Protein AF-A0A3B9JQJ1-F1 (afdb_monomer)

Radius of gyration: 21.89 Å; Cα contacts (8 Å, |Δi|>4): 430; chains: 1; bounding box: 52×50×68 Å

Nearest PDB structures (foldseek):
  6ofq-assembly1_A  TM=8.855E-01  e=2.278E-14  Helicobacter pylori SS1
  4toz-assembly2_B  TM=7.904E-01  e=1.690E-13  Escherichia coli K-12
  3o9p-assembly1_A  TM=8.599E-01  e=1.050E-12  Escherichia coli
  2noo-assembly1_A  TM=8.041E-01  e=2.834E-10  Escherichia coli K-12
  3dp8-assembly2_B  TM=7.734E-01  e=3.382E-10  Escherichia coli K-12

Structure (mmCIF, N/CA/C/O backbone):
data_AF-A0A3B9JQJ1-F1
#
_entry.id   AF-A0A3B9JQJ1-F1
#
loop_
_atom_site.group_PDB
_atom_site.id
_atom_site.type_symbol
_atom_site.label_atom_id
_atom_site.label_alt_id
_atom_site.label_comp_id
_atom_site.label_asym_id
_atom_site.label_entity_id
_atom_site.label_seq_id
_atom_site.pdbx_PDB_ins_code
_atom_site.Cartn_x
_atom_site.Cartn_y
_atom_site.Cartn_z
_atom_site.occupancy
_atom_site.B_iso_or_equiv
_atom_site.auth_seq_id
_atom_site.auth_comp_id
_atom_site.auth_asym_id
_atom_site.auth_atom_id
_atom_site.pdbx_PDB_model_num
ATOM 1 N N . LEU A 1 1 ? 22.340 2.239 -33.385 1.00 61.50 1 LEU A N 1
ATOM 2 C CA . LEU 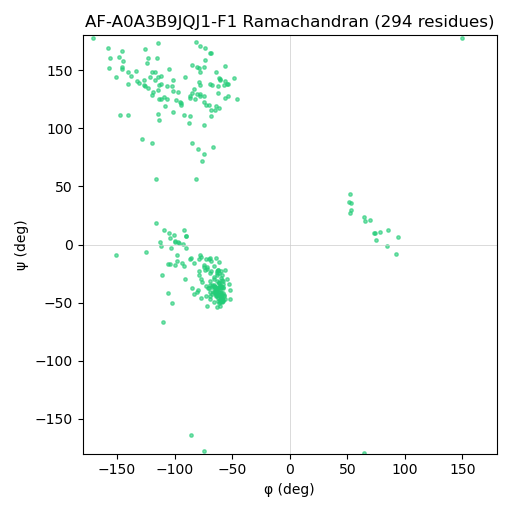A 1 1 ? 21.881 0.843 -33.240 1.00 61.50 1 LEU A CA 1
ATOM 3 C C . LEU A 1 1 ? 22.439 0.041 -34.406 1.00 61.50 1 LEU A C 1
ATOM 5 O O . LEU A 1 1 ? 22.288 0.481 -35.543 1.00 61.50 1 LEU A O 1
ATOM 9 N N . VAL A 1 2 ? 23.174 -1.036 -34.115 1.00 80.25 2 VAL A N 1
ATOM 10 C CA . VAL A 1 2 ? 23.880 -1.884 -35.107 1.00 80.25 2 VAL A CA 1
ATOM 11 C C . VAL A 1 2 ? 22.893 -2.566 -36.070 1.00 80.25 2 VAL A C 1
ATOM 13 O O . VAL A 1 2 ? 23.216 -2.878 -37.207 1.00 80.25 2 VAL A O 1
ATOM 16 N N . ASP A 1 3 ? 21.653 -2.700 -35.630 1.00 82.44 3 ASP A N 1
ATOM 17 C CA . ASP A 1 3 ? 20.528 -3.418 -36.213 1.00 82.44 3 ASP A CA 1
ATOM 18 C C . ASP A 1 3 ? 19.427 -2.492 -36.764 1.00 82.44 3 ASP A C 1
ATOM 20 O O . ASP A 1 3 ? 18.350 -2.959 -37.122 1.00 82.44 3 ASP A O 1
ATOM 24 N N . LYS A 1 4 ? 19.684 -1.181 -36.893 1.00 82.69 4 LYS A N 1
ATOM 25 C CA . LYS A 1 4 ? 18.678 -0.175 -37.308 1.00 82.69 4 LYS A CA 1
ATOM 26 C C . LYS A 1 4 ? 17.994 -0.444 -38.660 1.00 82.69 4 LYS A C 1
ATOM 28 O O . LYS A 1 4 ? 16.931 0.107 -38.914 1.00 82.69 4 LYS A O 1
ATOM 33 N N . ASN A 1 5 ? 18.625 -1.240 -39.525 1.00 89.44 5 ASN A N 1
ATOM 34 C CA . ASN A 1 5 ? 18.129 -1.581 -40.863 1.00 89.44 5 ASN A CA 1
ATOM 35 C C . ASN A 1 5 ? 17.529 -2.996 -40.933 1.00 89.44 5 ASN A C 1
ATOM 37 O O . ASN A 1 5 ? 17.050 -3.404 -41.990 1.00 89.44 5 ASN A O 1
ATOM 41 N N . ASN A 1 6 ? 17.573 -3.761 -39.841 1.00 88.69 6 ASN A N 1
ATOM 42 C CA . ASN A 1 6 ? 17.024 -5.108 -39.803 1.00 88.69 6 ASN A CA 1
ATOM 43 C C . ASN A 1 6 ? 15.500 -5.037 -39.650 1.00 88.69 6 ASN A C 1
ATOM 45 O O . ASN A 1 6 ? 14.967 -4.225 -38.892 1.00 88.69 6 ASN A O 1
ATOM 49 N N . LYS A 1 7 ? 14.781 -5.906 -40.364 1.00 88.38 7 LYS A N 1
ATOM 50 C CA . LYS A 1 7 ? 13.318 -5.957 -40.301 1.00 88.38 7 LYS A CA 1
ATOM 51 C C . LYS A 1 7 ? 12.874 -6.679 -39.023 1.00 88.38 7 LYS A C 1
ATOM 53 O O . LYS A 1 7 ? 13.350 -7.773 -38.739 1.00 88.38 7 LYS A O 1
ATOM 58 N N . LEU A 1 8 ? 11.961 -6.067 -38.268 1.00 90.12 8 LEU A N 1
ATOM 59 C CA . LEU A 1 8 ? 11.329 -6.681 -37.096 1.00 90.12 8 LEU A CA 1
ATOM 60 C C . LEU A 1 8 ? 10.214 -7.669 -37.510 1.00 90.12 8 LEU A C 1
ATOM 62 O O . LEU A 1 8 ? 9.573 -7.444 -38.542 1.00 90.12 8 LEU A O 1
ATOM 66 N N . PRO A 1 9 ? 9.931 -8.710 -36.697 1.00 89.94 9 PRO A N 1
ATOM 67 C CA . PRO A 1 9 ? 10.605 -9.055 -35.439 1.00 89.94 9 PRO A CA 1
ATOM 68 C C . PRO A 1 9 ? 11.957 -9.756 -35.656 1.00 89.94 9 PRO A C 1
ATOM 70 O O . PRO A 1 9 ? 12.124 -10.514 -36.603 1.00 89.94 9 PRO A O 1
ATOM 73 N N . PHE A 1 10 ? 12.914 -9.544 -34.744 1.00 88.50 10 PHE A N 1
ATOM 74 C CA . PHE A 1 10 ? 14.211 -10.247 -34.773 1.00 88.50 10 PHE A CA 1
ATOM 75 C C . PHE A 1 10 ? 14.126 -11.711 -34.324 1.00 88.50 10 PHE A C 1
ATOM 77 O O . PHE A 1 10 ? 15.039 -12.492 -34.575 1.00 88.50 10 PHE A O 1
ATOM 84 N N . LEU A 1 11 ? 13.047 -12.077 -33.631 1.00 89.44 11 LEU A N 1
ATOM 85 C CA . LEU A 1 11 ? 12.811 -13.425 -33.131 1.00 89.44 11 LEU A CA 1
ATOM 86 C C . LEU A 1 11 ? 11.802 -14.140 -34.026 1.00 89.44 11 LEU A C 1
ATOM 88 O O . LEU A 1 11 ? 10.752 -13.585 -34.345 1.00 89.44 11 LEU A O 1
ATOM 92 N N . ASN A 1 12 ? 12.083 -15.401 -34.352 1.00 90.50 12 ASN A N 1
ATOM 93 C CA . ASN A 1 12 ? 11.169 -16.240 -35.131 1.00 90.50 12 ASN A CA 1
ATOM 94 C C . ASN A 1 12 ? 9.995 -16.775 -34.291 1.00 90.50 12 ASN A C 1
ATOM 96 O O . ASN A 1 12 ? 8.922 -17.039 -34.829 1.00 90.50 12 ASN A O 1
ATOM 100 N N . LYS A 1 13 ? 10.192 -16.976 -32.979 1.00 92.62 13 LYS A N 1
ATOM 101 C CA . LYS A 1 13 ? 9.186 -17.537 -32.066 1.00 92.62 13 LYS A CA 1
ATOM 102 C C . LYS A 1 13 ? 9.465 -17.137 -30.618 1.00 92.62 13 LYS A C 1
ATOM 104 O O . LYS A 1 13 ? 10.618 -16.953 -30.241 1.00 92.62 13 LYS A O 1
ATOM 109 N N . VAL A 1 14 ? 8.408 -17.055 -29.811 1.00 91.75 14 VAL A N 1
ATOM 110 C CA . VAL A 1 14 ? 8.478 -16.879 -28.353 1.00 91.75 14 VAL A CA 1
ATOM 111 C C . VAL A 1 14 ? 7.680 -17.998 -27.687 1.00 91.75 14 VAL A C 1
ATOM 113 O O . VAL A 1 14 ? 6.583 -18.334 -28.137 1.00 91.75 14 VAL A O 1
ATOM 116 N N . HIS A 1 15 ? 8.233 -18.586 -26.628 1.00 90.81 15 HIS A N 1
ATOM 117 C CA . HIS A 1 15 ? 7.594 -19.633 -25.834 1.00 90.81 15 HIS A CA 1
ATOM 118 C C . HIS A 1 15 ? 7.294 -19.111 -24.427 1.00 90.81 15 HIS A C 1
ATOM 120 O O . HIS A 1 15 ? 8.198 -18.657 -23.732 1.00 90.81 15 HIS A O 1
ATOM 126 N N . PHE A 1 16 ? 6.034 -19.208 -23.997 1.00 89.62 16 PHE A N 1
ATOM 127 C CA . PHE A 1 16 ? 5.619 -18.897 -22.629 1.00 89.62 16 PHE A CA 1
ATOM 128 C C . PHE A 1 16 ? 5.269 -20.197 -21.906 1.00 89.62 16 PHE A C 1
ATOM 130 O O . PHE A 1 16 ? 4.374 -20.925 -22.334 1.00 89.62 16 PHE A O 1
ATOM 137 N N . LEU A 1 17 ? 5.993 -20.494 -20.829 1.00 85.56 17 LEU A N 1
ATOM 138 C CA . LEU A 1 17 ? 5.831 -21.705 -20.029 1.00 85.56 17 LEU A CA 1
ATOM 139 C C . LEU A 1 17 ? 5.461 -21.307 -18.599 1.00 85.56 17 LEU A C 1
ATOM 141 O O . LEU A 1 17 ? 6.127 -20.468 -17.995 1.00 85.56 17 LEU A O 1
ATOM 145 N N . LEU A 1 18 ? 4.391 -21.900 -18.068 1.00 83.81 18 LEU A N 1
ATOM 146 C CA . LEU A 1 18 ? 3.977 -21.693 -16.684 1.00 83.81 18 LEU A CA 1
ATOM 147 C C . LEU A 1 18 ? 4.702 -22.695 -15.782 1.00 83.81 18 LEU A C 1
ATOM 149 O O . LEU A 1 18 ? 4.335 -23.866 -15.730 1.00 83.81 18 LEU A O 1
ATOM 153 N N . GLU A 1 19 ? 5.702 -22.214 -15.055 1.00 79.88 19 GLU A N 1
ATOM 154 C CA . GLU A 1 19 ? 6.360 -22.944 -13.973 1.00 79.88 19 GLU A CA 1
ATOM 155 C C . GLU A 1 19 ? 5.825 -22.424 -12.638 1.00 79.88 19 GLU A C 1
ATOM 157 O O . GLU A 1 19 ? 5.738 -21.213 -12.437 1.00 79.88 19 GLU A O 1
ATOM 162 N N . LYS A 1 20 ? 5.441 -23.326 -11.733 1.00 74.94 20 LYS A N 1
ATOM 163 C CA . LYS A 1 20 ? 4.825 -22.937 -10.453 1.00 74.94 20 LYS A CA 1
ATOM 164 C C . LYS A 1 20 ? 5.825 -22.796 -9.306 1.00 74.94 20 LYS A C 1
ATOM 166 O O . LYS A 1 20 ? 5.482 -22.188 -8.303 1.00 74.94 20 LYS A O 1
ATOM 171 N N . GLU A 1 21 ? 7.032 -23.331 -9.468 1.00 74.81 21 GLU A N 1
ATOM 172 C CA . GLU A 1 21 ? 8.037 -23.445 -8.409 1.00 74.81 21 GLU A CA 1
ATOM 173 C C . GLU A 1 21 ? 9.307 -22.661 -8.770 1.00 74.81 21 GLU A C 1
ATOM 175 O O . GLU A 1 21 ? 9.869 -22.821 -9.861 1.00 74.81 21 GLU A O 1
ATOM 180 N N . THR A 1 22 ? 9.808 -21.841 -7.843 1.00 68.44 22 THR A N 1
ATOM 181 C CA . THR A 1 22 ? 10.883 -20.885 -8.148 1.00 68.44 22 THR A CA 1
ATOM 182 C C . THR A 1 22 ? 12.277 -21.524 -8.184 1.00 68.44 22 THR A C 1
ATOM 184 O O . THR A 1 22 ? 13.091 -21.202 -9.055 1.00 68.44 22 THR A O 1
ATOM 187 N N . ALA A 1 23 ? 12.576 -22.460 -7.275 1.0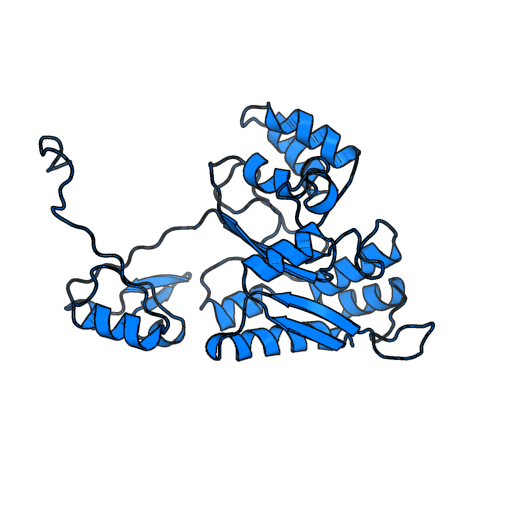0 70.56 23 ALA A N 1
ATOM 188 C CA . ALA A 1 23 ? 13.874 -23.146 -7.247 1.00 70.56 23 ALA A CA 1
ATOM 189 C C . ALA A 1 23 ? 14.135 -24.001 -8.513 1.00 70.56 23 ALA A C 1
ATOM 191 O O . ALA A 1 23 ? 15.226 -23.896 -9.088 1.00 70.56 23 ALA A O 1
ATOM 192 N N . PRO A 1 24 ? 13.157 -24.774 -9.033 1.00 80.12 24 PRO A N 1
ATOM 193 C CA . PRO A 1 24 ? 13.279 -25.421 -10.339 1.00 80.12 24 PRO A CA 1
ATOM 194 C C . PRO A 1 24 ? 13.484 -24.428 -11.485 1.00 80.12 24 PRO A C 1
ATOM 196 O O . PRO A 1 24 ? 14.263 -24.712 -12.396 1.00 80.12 24 PRO A O 1
ATOM 199 N N . TYR A 1 25 ? 12.834 -23.259 -11.432 1.00 84.62 25 TYR A N 1
ATOM 200 C CA . TYR A 1 25 ? 12.946 -22.243 -12.476 1.00 84.62 25 TYR A CA 1
ATOM 201 C C . TYR A 1 25 ? 14.386 -21.734 -12.631 1.00 84.62 25 TYR A C 1
ATOM 203 O O . TYR A 1 25 ? 14.929 -21.737 -13.737 1.00 84.62 25 TYR A O 1
ATOM 211 N N . TRP A 1 26 ? 15.028 -21.343 -11.524 1.00 86.69 26 TRP A N 1
ATOM 212 C CA . TRP A 1 26 ? 16.401 -20.827 -11.546 1.00 86.69 26 TRP A CA 1
ATOM 213 C C . TRP A 1 26 ? 17.402 -21.866 -12.062 1.00 86.69 26 TRP A C 1
ATOM 215 O O . TRP A 1 26 ? 18.227 -21.562 -12.920 1.00 86.69 26 TRP A O 1
ATOM 225 N N . ASN A 1 27 ? 17.294 -23.120 -11.617 1.00 87.81 27 ASN A N 1
ATOM 226 C CA . ASN A 1 27 ? 18.184 -24.184 -12.085 1.00 87.81 27 ASN A CA 1
ATOM 227 C C . ASN A 1 27 ? 17.998 -24.493 -13.577 1.00 87.81 27 ASN A C 1
ATOM 229 O O . ASN A 1 27 ? 18.986 -24.673 -14.286 1.00 87.81 27 ASN A O 1
ATOM 233 N N . LYS A 1 28 ? 16.757 -24.501 -14.078 1.00 88.69 28 LYS A N 1
ATOM 234 C CA . LYS A 1 28 ? 16.464 -24.662 -15.511 1.00 88.69 28 LYS A CA 1
ATOM 235 C C . LYS A 1 28 ? 17.019 -23.504 -16.341 1.00 88.69 28 LYS A C 1
ATOM 237 O O . LYS A 1 28 ? 17.595 -23.742 -17.400 1.00 88.69 28 LYS A O 1
ATOM 242 N N . PHE A 1 29 ? 16.924 -22.274 -15.836 1.00 90.88 29 PHE A N 1
ATOM 243 C CA . PHE A 1 29 ? 17.588 -21.117 -16.438 1.00 90.88 29 PHE A CA 1
ATOM 244 C C . PHE A 1 29 ? 19.110 -21.318 -16.508 1.00 90.88 29 PHE A C 1
ATOM 246 O O . PHE A 1 29 ? 19.692 -21.187 -17.579 1.00 90.88 29 PHE A O 1
ATOM 253 N N . LEU A 1 30 ? 19.751 -21.748 -15.414 1.00 89.75 30 LEU A N 1
ATOM 254 C CA . LEU A 1 30 ? 21.193 -22.040 -15.399 1.00 89.75 30 LEU A CA 1
ATOM 255 C C . LEU A 1 30 ? 21.616 -23.180 -16.340 1.00 89.75 30 LEU A C 1
ATOM 257 O O . LEU A 1 30 ? 22.794 -23.261 -16.686 1.00 89.75 30 LEU A O 1
ATOM 261 N N . GLN A 1 31 ? 20.689 -24.066 -16.706 1.00 89.56 31 GLN A N 1
ATOM 262 C CA . GLN A 1 31 ? 20.883 -25.167 -17.655 1.00 89.56 31 GLN A CA 1
ATOM 263 C C . GLN A 1 31 ? 20.567 -24.774 -19.111 1.00 89.56 31 GLN A C 1
ATOM 265 O O . GLN A 1 31 ? 20.739 -25.600 -20.002 1.00 89.56 31 GLN A O 1
ATOM 270 N N . GLY A 1 32 ? 20.108 -23.542 -19.364 1.00 89.19 32 GLY A N 1
ATOM 271 C CA . GLY A 1 32 ? 19.790 -23.046 -20.707 1.00 89.19 32 GLY A CA 1
ATOM 272 C C . GLY A 1 32 ? 18.382 -23.378 -21.210 1.00 89.19 32 GLY A C 1
ATOM 273 O O . GLY A 1 32 ? 18.102 -23.184 -22.387 1.00 89.19 32 GLY A O 1
ATOM 274 N N . TYR A 1 33 ? 17.474 -23.854 -20.350 1.00 89.38 33 TYR A N 1
ATOM 275 C CA . TYR A 1 33 ? 16.074 -24.084 -20.744 1.00 89.38 33 TYR A CA 1
ATOM 276 C C . TYR A 1 33 ? 15.276 -22.784 -20.904 1.00 89.38 33 TYR A C 1
ATOM 278 O O . TYR A 1 33 ? 14.239 -22.789 -21.567 1.00 89.38 33 TYR A O 1
ATOM 286 N N . TYR A 1 34 ? 15.728 -21.691 -20.281 1.00 90.94 34 TYR A N 1
ATOM 287 C CA . TYR A 1 34 ? 15.064 -20.390 -20.301 1.00 90.94 34 TYR A CA 1
ATOM 288 C C . TYR A 1 34 ? 16.071 -19.282 -20.618 1.00 90.94 34 TYR A C 1
ATOM 290 O O . TYR A 1 34 ? 17.172 -19.282 -20.076 1.00 90.94 34 TYR A O 1
ATOM 298 N N . ASP A 1 35 ? 15.664 -18.293 -21.416 1.00 89.81 35 ASP A N 1
ATOM 299 C CA . ASP A 1 35 ? 16.506 -17.133 -21.763 1.00 89.81 35 ASP A CA 1
ATOM 300 C C . ASP A 1 35 ? 16.472 -16.021 -20.699 1.00 89.81 35 ASP A C 1
ATOM 302 O O . ASP A 1 35 ? 17.300 -15.108 -20.692 1.00 89.81 35 ASP A O 1
ATOM 306 N N . LYS A 1 36 ? 15.487 -16.060 -19.792 1.00 89.19 36 LYS A N 1
ATOM 307 C CA . LYS A 1 36 ? 15.283 -15.051 -18.746 1.00 89.19 36 LYS A CA 1
ATOM 308 C C . LYS A 1 36 ? 14.863 -15.696 -17.435 1.00 89.19 36 LYS A C 1
ATOM 310 O O . LYS A 1 36 ? 13.960 -16.531 -17.406 1.00 89.19 36 LYS A O 1
ATOM 315 N N . SER A 1 37 ? 15.437 -15.209 -16.337 1.00 87.94 37 SER A N 1
ATOM 316 C CA . SER A 1 37 ? 14.995 -15.544 -14.988 1.00 87.94 37 SER A CA 1
ATOM 317 C C . SER A 1 37 ? 14.971 -14.347 -14.058 1.00 87.94 37 SER A C 1
ATOM 319 O O . SER A 1 37 ? 15.828 -13.469 -14.127 1.00 87.94 37 SER A O 1
ATOM 321 N N . GLY A 1 38 ? 13.986 -14.344 -13.160 1.00 85.38 38 GLY A N 1
ATOM 322 C CA . GLY A 1 38 ? 14.087 -13.597 -11.913 1.00 85.38 38 GLY A CA 1
ATOM 323 C C . GLY A 1 38 ? 15.052 -14.288 -10.946 1.00 85.38 38 GLY A C 1
ATOM 324 O O . GLY A 1 38 ? 15.458 -15.430 -11.162 1.00 85.38 38 GLY A O 1
ATOM 325 N N . ILE A 1 39 ? 15.405 -13.593 -9.868 1.00 84.69 39 ILE A N 1
ATOM 326 C CA . ILE A 1 39 ? 16.251 -14.128 -8.797 1.00 84.69 39 ILE A CA 1
ATOM 327 C C . ILE A 1 39 ? 15.392 -14.199 -7.535 1.00 84.69 39 ILE A C 1
ATOM 329 O O . ILE A 1 39 ? 14.956 -13.161 -7.012 1.00 84.69 39 ILE A O 1
ATOM 333 N N . SER A 1 40 ? 15.109 -15.425 -7.092 1.00 79.25 40 SER A N 1
ATOM 334 C CA . SER A 1 40 ? 14.421 -15.684 -5.826 1.00 79.25 40 SER A CA 1
ATOM 335 C C . SER A 1 40 ? 15.300 -15.307 -4.644 1.00 79.25 40 SER A C 1
ATOM 337 O O . SER A 1 40 ? 16.508 -15.125 -4.796 1.00 79.25 40 SER A O 1
ATOM 339 N N . SER A 1 41 ? 14.701 -15.194 -3.461 1.00 77.31 41 SER A N 1
ATOM 340 C CA . SER A 1 41 ? 15.471 -14.908 -2.252 1.00 77.31 41 SER A CA 1
ATOM 341 C C . SER A 1 41 ? 16.492 -16.014 -1.957 1.00 77.31 41 SER A C 1
ATOM 343 O O . SER A 1 41 ? 17.647 -15.694 -1.697 1.00 77.31 41 SER A O 1
ATOM 345 N N . ASP A 1 42 ? 16.118 -17.283 -2.141 1.00 79.00 42 ASP A N 1
ATOM 346 C CA . ASP A 1 42 ? 16.991 -18.444 -1.894 1.00 79.00 42 ASP A CA 1
ATOM 347 C C . ASP A 1 42 ? 18.197 -18.519 -2.840 1.00 79.00 42 ASP A C 1
ATOM 349 O O . ASP A 1 42 ? 19.262 -19.011 -2.475 1.00 79.00 42 ASP A O 1
ATOM 353 N N . ASN A 1 43 ? 18.045 -18.010 -4.065 1.00 83.69 43 ASN A N 1
ATOM 354 C CA . ASN A 1 43 ? 19.108 -17.999 -5.070 1.00 83.69 43 ASN A CA 1
ATOM 355 C C . ASN A 1 43 ? 19.859 -16.662 -5.116 1.00 83.69 43 ASN A C 1
ATOM 357 O O . ASN A 1 43 ? 20.742 -16.484 -5.959 1.00 83.69 43 ASN A O 1
ATOM 361 N N . PHE A 1 44 ? 19.512 -15.708 -4.247 1.00 85.31 44 PHE A N 1
ATOM 362 C CA . PHE A 1 44 ? 20.050 -14.356 -4.314 1.00 85.31 44 PHE A CA 1
ATOM 363 C C . PHE A 1 44 ? 21.553 -14.341 -4.096 1.00 85.31 44 PHE A C 1
ATOM 365 O O . PHE A 1 44 ? 22.270 -13.886 -4.979 1.00 85.31 44 PHE A O 1
ATOM 372 N N . ASP A 1 45 ? 22.036 -14.931 -3.004 1.00 83.81 45 ASP A N 1
ATOM 373 C CA . ASP A 1 45 ? 23.472 -14.986 -2.730 1.00 83.81 45 ASP A CA 1
ATOM 374 C C . ASP A 1 45 ? 24.201 -15.794 -3.805 1.00 83.81 45 ASP A C 1
ATOM 376 O O . ASP A 1 45 ? 25.340 -15.482 -4.151 1.00 83.81 45 ASP A O 1
ATOM 380 N N . GLN A 1 46 ? 23.542 -16.808 -4.392 1.00 84.81 46 GLN A N 1
ATOM 381 C CA . GLN A 1 46 ? 24.077 -17.561 -5.529 1.00 84.81 46 GLN A CA 1
ATOM 382 C C . GLN A 1 46 ? 24.369 -16.660 -6.733 1.00 84.81 46 GLN A C 1
ATOM 384 O O . GLN A 1 46 ? 25.436 -16.755 -7.344 1.00 84.81 46 GLN A O 1
ATOM 389 N N . ALA A 1 47 ? 23.417 -15.800 -7.068 1.00 83.31 47 ALA A N 1
ATOM 390 C CA . ALA A 1 47 ? 23.435 -15.006 -8.282 1.00 83.31 47 ALA A CA 1
ATOM 391 C C . ALA A 1 47 ? 24.115 -13.639 -8.115 1.00 83.31 47 ALA A C 1
ATOM 393 O O . ALA A 1 47 ? 24.670 -13.118 -9.083 1.00 83.31 47 ALA A O 1
ATOM 394 N N . ILE A 1 48 ? 24.062 -13.054 -6.918 1.00 88.25 48 ILE A N 1
ATOM 395 C CA . ILE A 1 48 ? 24.340 -11.642 -6.650 1.00 88.25 48 ILE A CA 1
ATOM 396 C C . ILE A 1 48 ? 25.391 -11.483 -5.556 1.00 88.25 48 ILE A C 1
ATOM 398 O O . ILE A 1 48 ? 25.381 -12.180 -4.549 1.00 88.25 48 ILE A O 1
ATOM 402 N N . GLU A 1 49 ? 26.264 -10.498 -5.743 1.00 85.38 49 GLU A N 1
ATOM 403 C CA . GLU A 1 49 ? 27.119 -9.946 -4.697 1.00 85.38 49 GLU A CA 1
ATOM 404 C C . GLU A 1 49 ? 26.716 -8.488 -4.441 1.00 85.38 49 GLU A C 1
ATOM 406 O O . GLU A 1 49 ? 26.539 -7.702 -5.380 1.00 85.38 49 GLU A O 1
ATOM 411 N N . VAL A 1 50 ? 26.557 -8.118 -3.169 1.00 81.81 50 VAL A N 1
ATOM 412 C CA . VAL A 1 50 ? 26.273 -6.737 -2.763 1.00 81.81 50 VAL A CA 1
ATOM 413 C C . VAL A 1 50 ? 27.596 -6.034 -2.473 1.00 81.81 50 VAL A C 1
ATOM 415 O O . VAL A 1 50 ? 28.279 -6.344 -1.500 1.00 81.81 50 VAL A O 1
ATOM 418 N N . LYS A 1 51 ? 27.962 -5.073 -3.321 1.00 78.94 51 LYS A N 1
ATOM 419 C CA . LYS A 1 51 ? 29.136 -4.216 -3.127 1.00 78.94 51 LYS A CA 1
ATOM 420 C C . LYS A 1 51 ? 28.830 -3.060 -2.171 1.00 78.94 51 LYS A C 1
ATOM 422 O O . LYS A 1 51 ? 27.693 -2.839 -1.747 1.00 78.94 51 LYS A O 1
ATOM 427 N N . ALA A 1 52 ? 29.867 -2.287 -1.844 1.00 68.75 52 ALA A N 1
ATOM 428 C CA . ALA A 1 52 ? 29.737 -1.064 -1.058 1.00 68.75 52 ALA A CA 1
ATOM 429 C C . ALA A 1 52 ? 28.616 -0.155 -1.604 1.00 68.75 52 ALA A C 1
ATOM 431 O O . ALA A 1 52 ? 28.427 -0.046 -2.816 1.00 68.75 52 ALA A O 1
ATOM 432 N N . LYS A 1 53 ? 27.887 0.511 -0.697 1.00 60.12 53 LYS A N 1
ATOM 433 C CA . LYS A 1 53 ? 26.718 1.365 -1.000 1.00 60.12 53 LYS A CA 1
ATOM 434 C C . LYS A 1 53 ? 25.499 0.626 -1.587 1.00 60.12 53 LYS A C 1
ATOM 436 O O . LYS A 1 53 ? 24.649 1.262 -2.198 1.00 60.12 53 LYS A O 1
ATOM 441 N N . GLY A 1 54 ? 25.394 -0.693 -1.399 1.00 67.56 54 GLY A N 1
ATOM 442 C CA . GLY A 1 54 ? 24.202 -1.465 -1.781 1.00 67.56 54 GLY A CA 1
ATOM 443 C C . GLY A 1 54 ? 24.096 -1.776 -3.276 1.00 67.56 54 GLY A C 1
ATOM 444 O O . GLY A 1 54 ? 23.053 -2.237 -3.737 1.00 67.56 54 GLY A O 1
ATOM 445 N N . GLN A 1 55 ? 25.160 -1.539 -4.051 1.00 72.06 55 GLN A N 1
ATOM 446 C CA . GLN A 1 55 ? 25.173 -1.868 -5.472 1.00 72.06 55 GLN A CA 1
ATOM 447 C C . GLN A 1 55 ? 25.212 -3.389 -5.654 1.00 72.06 55 GLN A C 1
ATOM 449 O O . GLN A 1 55 ? 26.162 -4.048 -5.235 1.00 72.06 55 GLN A O 1
ATOM 454 N N . THR A 1 56 ? 24.197 -3.942 -6.312 1.00 80.44 56 THR A N 1
ATOM 455 C CA . THR A 1 56 ? 24.144 -5.366 -6.649 1.00 80.44 56 THR A CA 1
ATOM 456 C C . THR A 1 56 ? 24.852 -5.616 -7.973 1.00 80.44 56 THR A C 1
ATOM 458 O O . THR A 1 56 ? 24.580 -4.960 -8.980 1.00 80.44 56 THR A O 1
ATOM 461 N N . VAL A 1 57 ? 25.785 -6.563 -7.975 1.00 85.00 57 VAL A N 1
ATOM 462 C CA . VAL A 1 57 ? 26.446 -7.048 -9.188 1.00 85.00 57 VAL A CA 1
ATOM 463 C C . VAL A 1 57 ? 26.254 -8.548 -9.311 1.00 85.00 57 VAL A C 1
ATOM 465 O O . VAL A 1 57 ? 25.961 -9.234 -8.334 1.00 85.00 57 VAL A O 1
ATOM 468 N N . LEU A 1 58 ? 26.433 -9.067 -10.521 1.00 88.06 58 LEU A N 1
ATOM 469 C CA . LEU A 1 58 ? 26.460 -10.504 -10.728 1.00 88.06 58 LEU A CA 1
ATOM 470 C C . LEU A 1 58 ? 27.644 -11.107 -9.951 1.00 88.06 58 LEU A C 1
ATOM 472 O O . LEU A 1 58 ? 28.767 -10.609 -10.057 1.00 88.06 58 LEU A O 1
ATOM 476 N N . ALA A 1 59 ? 27.395 -12.163 -9.176 1.00 87.25 59 ALA A N 1
ATOM 477 C CA . ALA A 1 59 ? 28.433 -12.818 -8.388 1.00 87.25 59 ALA A CA 1
ATOM 478 C C . ALA A 1 59 ? 29.551 -13.365 -9.305 1.00 87.25 59 ALA A C 1
ATOM 480 O O . ALA A 1 59 ? 29.241 -13.920 -10.364 1.00 87.25 59 ALA A O 1
ATOM 481 N N . PRO A 1 60 ? 30.840 -13.311 -8.911 1.00 85.62 60 PRO A N 1
ATOM 482 C CA . PRO A 1 60 ? 31.958 -13.771 -9.743 1.00 85.62 60 PRO A CA 1
ATOM 483 C C . PRO A 1 60 ? 31.799 -15.199 -10.277 1.00 85.62 60 PRO A C 1
ATOM 485 O O . PRO A 1 60 ? 32.156 -15.478 -11.419 1.00 85.62 60 PRO A O 1
ATOM 488 N N . ARG A 1 61 ? 31.172 -16.096 -9.504 1.00 83.31 61 ARG A N 1
ATOM 489 C CA . ARG A 1 61 ? 30.864 -17.481 -9.914 1.00 83.31 61 ARG A CA 1
ATOM 490 C C . ARG A 1 61 ? 29.935 -17.610 -11.127 1.00 83.31 61 ARG A C 1
ATOM 492 O O . ARG A 1 61 ? 29.832 -18.687 -11.706 1.00 83.31 61 ARG A O 1
ATOM 499 N N . MET A 1 62 ? 29.250 -16.537 -11.504 1.00 86.19 62 MET A N 1
ATOM 500 C CA . MET A 1 62 ? 28.340 -16.494 -12.646 1.00 86.19 62 MET A CA 1
ATOM 501 C C . MET A 1 62 ? 28.997 -15.912 -13.907 1.00 86.19 62 MET A C 1
ATOM 503 O O . MET A 1 62 ? 28.405 -15.989 -14.979 1.00 86.19 62 MET A O 1
ATOM 507 N N . SER A 1 63 ? 30.208 -15.351 -13.801 1.00 80.12 63 SER A N 1
ATOM 508 C CA . SER A 1 63 ? 30.893 -14.639 -14.897 1.00 80.12 63 SER A CA 1
ATOM 509 C C . SER A 1 63 ? 31.121 -15.488 -16.155 1.00 80.12 63 SER A C 1
ATOM 511 O O . SER A 1 63 ? 31.050 -14.965 -17.261 1.00 80.12 63 SER A O 1
ATOM 513 N N . ASN A 1 64 ? 31.303 -16.803 -16.004 1.00 82.62 64 ASN A N 1
ATOM 514 C CA . ASN A 1 64 ? 31.554 -17.730 -17.115 1.00 82.62 64 ASN A CA 1
ATOM 515 C C . ASN A 1 64 ? 30.281 -18.342 -17.724 1.00 82.62 64 ASN A C 1
ATOM 517 O O . ASN A 1 64 ? 30.375 -19.274 -18.518 1.00 82.62 64 ASN A O 1
ATOM 521 N N . LYS A 1 65 ? 29.087 -17.890 -17.321 1.00 83.88 65 LYS A N 1
ATOM 522 C CA . LYS A 1 65 ? 27.811 -18.494 -17.746 1.00 83.88 65 LYS A CA 1
ATOM 523 C C . LYS A 1 65 ? 27.099 -17.735 -18.870 1.00 83.88 65 LYS A C 1
ATOM 525 O O . LYS A 1 65 ? 25.957 -18.061 -19.155 1.00 83.88 65 LYS A O 1
ATOM 530 N N . ASP A 1 66 ? 27.746 -16.730 -19.465 1.00 87.25 66 ASP A N 1
ATOM 531 C CA . ASP A 1 66 ? 27.151 -15.832 -20.473 1.00 87.25 66 ASP A CA 1
ATOM 532 C C . ASP A 1 66 ? 25.811 -15.213 -20.013 1.00 87.25 66 ASP A C 1
ATOM 534 O O . ASP A 1 66 ? 24.851 -15.038 -20.760 1.00 87.25 66 ASP A O 1
ATOM 538 N N . ILE A 1 67 ? 25.732 -14.908 -18.714 1.00 89.31 67 ILE A N 1
ATOM 539 C CA . ILE A 1 67 ? 24.564 -14.310 -18.065 1.00 89.31 67 ILE A CA 1
ATOM 540 C C . ILE A 1 67 ? 24.876 -12.851 -17.758 1.00 89.31 67 ILE A C 1
ATOM 542 O O . ILE A 1 67 ? 25.930 -12.524 -17.213 1.00 89.31 67 ILE A O 1
ATOM 546 N N . ARG A 1 68 ? 23.909 -11.972 -18.025 1.00 87.88 68 ARG A N 1
ATOM 547 C CA . ARG A 1 68 ? 23.950 -10.567 -17.608 1.00 87.88 68 ARG A CA 1
ATOM 548 C C . ARG A 1 68 ? 22.870 -10.271 -16.577 1.00 87.88 68 ARG A C 1
ATOM 550 O O . ARG A 1 68 ? 21.719 -10.672 -16.734 1.00 87.88 68 ARG A O 1
ATOM 557 N N . LEU A 1 69 ? 23.240 -9.515 -15.549 1.00 87.44 69 LEU A N 1
ATOM 558 C CA . LEU A 1 69 ? 22.293 -8.967 -14.587 1.00 87.44 69 LEU A CA 1
ATOM 559 C C . LEU A 1 69 ? 21.669 -7.688 -15.156 1.00 87.44 69 LEU A C 1
ATOM 561 O O . LEU A 1 69 ? 22.387 -6.757 -15.516 1.00 87.44 69 LEU A O 1
ATOM 565 N N . LEU A 1 70 ? 20.339 -7.637 -15.207 1.00 86.81 70 LEU A N 1
ATOM 566 C CA . LEU A 1 70 ? 19.583 -6.431 -15.539 1.00 86.81 70 LEU A CA 1
ATOM 567 C C . LEU A 1 70 ? 18.838 -5.960 -14.290 1.00 86.81 70 LEU A C 1
ATOM 569 O O . LEU A 1 70 ? 18.078 -6.727 -13.698 1.00 86.81 70 LEU A O 1
ATOM 573 N N . THR A 1 71 ? 19.049 -4.705 -13.901 1.00 81.06 71 THR A N 1
ATOM 574 C CA . THR A 1 71 ? 18.356 -4.058 -12.783 1.00 81.06 71 THR A CA 1
ATOM 575 C C . THR A 1 71 ? 17.629 -2.812 -13.273 1.00 81.06 71 THR A C 1
ATOM 577 O O . THR A 1 71 ? 18.093 -2.105 -14.166 1.00 81.06 71 THR A O 1
ATOM 580 N N . SER A 1 72 ? 16.461 -2.550 -12.696 1.00 78.56 72 SER A N 1
ATOM 581 C CA . SER A 1 72 ? 15.670 -1.351 -12.964 1.00 78.56 72 SER A CA 1
ATOM 582 C C . SER A 1 72 ? 14.847 -1.004 -11.732 1.00 78.56 72 SER A C 1
ATOM 584 O O . SER A 1 72 ? 14.338 -1.907 -11.063 1.00 78.56 72 SER A O 1
ATOM 586 N N . ASN A 1 73 ? 14.663 0.288 -11.464 1.00 74.56 73 ASN A N 1
ATOM 587 C CA . ASN A 1 73 ? 13.669 0.721 -10.489 1.00 74.56 73 ASN A CA 1
ATOM 588 C C . ASN A 1 73 ? 12.281 0.535 -11.097 1.00 74.56 73 ASN A C 1
ATOM 590 O O . ASN A 1 73 ? 11.978 1.099 -12.146 1.00 74.56 73 ASN A O 1
ATOM 594 N N . SER A 1 74 ? 11.459 -0.281 -10.445 1.00 83.50 74 SER A N 1
ATOM 595 C CA . SER A 1 74 ? 10.060 -0.431 -10.824 1.00 83.50 74 SER A CA 1
ATOM 596 C C . SER A 1 74 ? 9.275 0.763 -10.294 1.00 83.50 74 SER A C 1
ATOM 598 O O . SER A 1 74 ? 9.336 1.053 -9.099 1.00 83.50 74 SER A O 1
ATOM 600 N N . THR A 1 75 ? 8.523 1.440 -11.158 1.00 90.44 75 THR A N 1
ATOM 601 C CA . THR A 1 75 ? 7.559 2.480 -10.772 1.00 90.44 75 THR A CA 1
ATOM 602 C C . THR A 1 75 ? 6.307 1.819 -10.208 1.00 90.44 75 THR A C 1
ATOM 604 O O . THR A 1 75 ? 5.267 1.752 -10.862 1.00 90.44 75 THR A O 1
ATOM 607 N N . SER A 1 76 ? 6.445 1.271 -9.003 1.00 93.12 76 SER A N 1
ATOM 608 C CA . SER A 1 76 ? 5.423 0.466 -8.340 1.00 93.12 76 SER A CA 1
ATOM 609 C C . SER A 1 76 ? 5.357 0.777 -6.854 1.00 93.12 76 SER A C 1
ATOM 611 O O . SER A 1 76 ? 6.379 1.049 -6.226 1.00 93.12 76 SER A O 1
ATOM 613 N N . VAL A 1 77 ? 4.167 0.655 -6.275 1.00 94.06 77 VAL A N 1
ATOM 614 C CA . VAL A 1 77 ? 3.944 0.746 -4.830 1.00 94.06 77 VAL A CA 1
ATOM 615 C C . VAL A 1 77 ? 3.197 -0.494 -4.354 1.00 94.06 77 VAL A C 1
ATOM 617 O O . VAL A 1 77 ? 2.266 -0.957 -5.007 1.00 94.06 77 VAL A O 1
ATOM 620 N N . TYR A 1 78 ? 3.610 -1.046 -3.218 1.00 95.44 78 TYR A N 1
ATOM 621 C CA . TYR A 1 78 ? 2.903 -2.126 -2.532 1.00 95.44 78 TYR A CA 1
ATOM 622 C C . TYR A 1 78 ? 2.352 -1.575 -1.225 1.00 95.44 78 TYR A C 1
ATOM 624 O O . TYR A 1 78 ? 3.033 -0.804 -0.552 1.00 95.44 78 TYR A O 1
ATOM 632 N N . TYR A 1 79 ? 1.120 -1.937 -0.881 1.00 96.62 79 TYR A N 1
ATOM 633 C CA . TYR A 1 79 ? 0.431 -1.349 0.259 1.00 96.62 79 TYR A CA 1
ATOM 634 C C . TYR A 1 79 ? -0.480 -2.354 0.961 1.00 96.62 79 TYR A C 1
ATOM 636 O O . TYR A 1 79 ? -1.051 -3.256 0.346 1.00 96.62 79 TYR A O 1
ATOM 644 N N . THR A 1 80 ? -0.650 -2.144 2.266 1.00 97.75 80 THR A N 1
ATOM 645 C CA . THR A 1 80 ? -1.775 -2.689 3.032 1.00 97.75 80 THR A CA 1
ATOM 646 C C . THR A 1 80 ? -2.864 -1.627 3.090 1.00 97.75 80 THR A C 1
ATOM 648 O O . THR A 1 80 ? -2.625 -0.517 3.565 1.00 97.75 80 THR A O 1
ATOM 651 N N . ALA A 1 81 ? -4.056 -1.957 2.611 1.00 97.88 81 ALA A N 1
ATOM 652 C CA . ALA A 1 81 ? -5.211 -1.076 2.611 1.00 97.88 81 ALA A CA 1
ATOM 653 C C . ALA A 1 81 ? -6.221 -1.471 3.689 1.00 97.88 81 ALA A C 1
ATOM 655 O O . ALA A 1 81 ? -6.372 -2.640 4.055 1.00 97.88 81 ALA A O 1
ATOM 656 N N . PHE A 1 82 ? -6.946 -0.462 4.163 1.00 98.56 82 PHE A N 1
ATOM 657 C CA . PHE A 1 82 ? -8.081 -0.605 5.062 1.00 98.56 82 PHE A CA 1
ATOM 658 C C . PHE A 1 82 ? -9.349 -0.346 4.257 1.00 98.56 82 PHE A C 1
ATOM 660 O O . PHE A 1 82 ? -9.467 0.709 3.636 1.00 98.56 82 PHE A O 1
ATOM 667 N N . ASN A 1 83 ? -10.300 -1.277 4.270 1.00 98.50 83 ASN A N 1
ATOM 668 C CA . ASN A 1 83 ? -11.600 -1.018 3.663 1.00 98.50 83 ASN A CA 1
ATOM 669 C C . ASN A 1 83 ? -12.343 0.041 4.491 1.00 98.50 83 ASN A C 1
ATOM 671 O O . ASN A 1 83 ? -12.704 -0.190 5.644 1.00 98.50 83 ASN A O 1
ATOM 675 N N . MET A 1 84 ? -12.594 1.203 3.899 1.00 98.50 84 MET A N 1
ATOM 676 C CA . MET A 1 84 ? -13.226 2.344 4.556 1.00 98.50 84 MET A CA 1
ATOM 677 C C . MET A 1 84 ? -14.711 2.119 4.861 1.00 98.50 84 MET A C 1
ATOM 679 O O . MET A 1 84 ? -15.268 2.861 5.670 1.00 98.50 84 MET A O 1
ATOM 683 N N . LEU A 1 85 ? -15.323 1.073 4.294 1.00 98.25 85 LEU A N 1
ATOM 684 C CA . LEU A 1 85 ? -16.674 0.614 4.633 1.00 98.25 85 LEU A CA 1
ATOM 685 C C . LEU A 1 85 ? -16.707 -0.349 5.834 1.00 98.25 85 LEU A C 1
ATOM 687 O O . LEU A 1 85 ? -17.784 -0.635 6.360 1.00 98.25 85 LEU A O 1
ATOM 691 N N . ASP A 1 86 ? -15.555 -0.860 6.283 1.00 98.31 86 ASP A N 1
ATOM 692 C CA . ASP A 1 86 ? -15.495 -1.735 7.453 1.00 98.31 86 ASP A CA 1
ATOM 693 C C . ASP A 1 86 ? -15.809 -0.964 8.742 1.00 98.31 86 ASP A C 1
ATOM 695 O O . ASP A 1 86 ? -15.321 0.143 8.973 1.00 98.31 86 ASP A O 1
ATOM 699 N N . LYS A 1 87 ? -16.592 -1.578 9.633 1.00 95.69 87 LYS A N 1
ATOM 700 C CA . LYS A 1 87 ? -17.057 -0.932 10.871 1.00 95.69 87 LYS A CA 1
ATOM 701 C C . LYS A 1 87 ? -15.957 -0.738 11.918 1.00 95.69 87 LYS A C 1
ATOM 703 O O . LYS A 1 87 ? -16.147 0.046 12.844 1.00 95.69 87 LYS A O 1
ATOM 708 N N . THR A 1 88 ? -14.849 -1.470 11.824 1.00 96.31 88 THR A N 1
ATOM 709 C CA . THR A 1 88 ? -13.767 -1.446 12.813 1.00 96.31 88 THR A CA 1
ATOM 710 C C . THR A 1 88 ? -12.588 -0.614 12.333 1.00 96.31 88 THR A C 1
ATOM 712 O O . THR A 1 88 ? -12.117 0.243 13.076 1.00 96.31 88 THR A O 1
ATOM 715 N N . VAL A 1 89 ? -12.102 -0.853 11.113 1.00 97.69 89 VAL A N 1
ATOM 716 C CA . VAL A 1 89 ? -10.920 -0.154 10.575 1.00 97.69 89 VAL A CA 1
ATOM 717 C C . VAL A 1 89 ? -11.271 1.000 9.639 1.00 97.69 89 VAL A C 1
ATOM 719 O O . VAL A 1 89 ? -10.424 1.862 9.398 1.00 97.69 89 VAL A O 1
ATOM 722 N N . GLY A 1 90 ? -12.500 1.038 9.124 1.00 97.69 90 GLY A N 1
ATOM 723 C CA . GLY A 1 90 ? -12.971 2.042 8.178 1.00 97.69 90 GLY A CA 1
ATOM 724 C C . GLY A 1 90 ? -13.510 3.319 8.825 1.00 97.69 90 GLY A C 1
ATOM 725 O O . GLY A 1 90 ? -13.241 3.642 9.985 1.00 97.69 90 GLY A O 1
ATOM 726 N N . GLY A 1 91 ? -14.237 4.107 8.040 1.00 97.38 91 GLY A N 1
ATOM 727 C CA . GLY A 1 91 ? -14.793 5.391 8.458 1.00 97.38 91 GLY A CA 1
ATOM 728 C C . GLY A 1 91 ? -13.760 6.474 8.813 1.00 97.38 91 GLY A C 1
ATOM 729 O O . GLY A 1 91 ? -12.537 6.289 8.760 1.00 97.38 91 GLY A O 1
ATOM 730 N N . TYR A 1 92 ? -14.283 7.636 9.205 1.00 96.75 92 TYR A N 1
ATOM 731 C CA . TYR A 1 92 ? -13.521 8.884 9.375 1.00 96.75 92 TYR A CA 1
ATOM 732 C C . TYR A 1 92 ? -13.501 9.395 10.821 1.00 96.75 92 TYR A C 1
ATOM 734 O O . TYR A 1 92 ? -13.223 10.566 11.066 1.00 96.75 92 TYR A O 1
ATOM 742 N N . THR A 1 93 ? -13.810 8.534 11.793 1.00 97.25 93 THR A N 1
ATOM 743 C CA . THR A 1 93 ? -13.773 8.926 13.207 1.00 97.25 93 THR A CA 1
ATOM 744 C C . THR A 1 93 ? -12.329 9.031 13.709 1.00 97.25 93 THR A C 1
ATOM 746 O O . THR A 1 93 ? -11.465 8.284 13.239 1.00 97.25 93 THR A O 1
ATOM 749 N N . PRO A 1 94 ? -12.051 9.867 14.727 1.00 97.38 94 PRO A N 1
ATOM 750 C CA . PRO A 1 94 ? -10.720 9.925 15.328 1.00 97.38 94 PRO A CA 1
ATOM 751 C C . PRO A 1 94 ? -10.236 8.576 15.880 1.00 97.38 94 PRO A C 1
ATOM 753 O O . PRO A 1 94 ? -9.047 8.283 15.816 1.00 97.38 94 PRO A O 1
ATOM 756 N N . SER A 1 95 ? -11.136 7.738 16.412 1.00 97.38 95 SER A N 1
ATOM 757 C CA . SER A 1 95 ? -10.779 6.406 16.928 1.00 97.38 95 SER A CA 1
ATOM 758 C C . SER A 1 95 ? -10.292 5.486 15.802 1.00 97.38 95 SER A C 1
ATOM 760 O O . SER A 1 95 ? -9.199 4.925 15.899 1.00 97.38 95 SER A O 1
ATOM 762 N N . THR A 1 96 ? -11.040 5.392 14.698 1.00 97.88 96 THR A N 1
ATOM 763 C CA . THR A 1 96 ? -10.667 4.516 13.578 1.00 97.88 96 THR A CA 1
ATOM 764 C C . THR A 1 96 ? -9.434 5.019 12.829 1.00 97.88 96 THR A C 1
ATOM 766 O O . THR A 1 96 ? -8.580 4.220 12.449 1.00 97.88 96 THR A O 1
ATOM 769 N N . GLN A 1 97 ? -9.252 6.339 12.709 1.00 97.94 97 GLN A N 1
ATOM 770 C CA . GLN A 1 97 ? -8.011 6.931 12.196 1.00 97.94 97 GLN A CA 1
ATOM 771 C C . GLN A 1 97 ? -6.789 6.543 13.039 1.00 97.94 97 GLN A C 1
ATOM 773 O O . GLN A 1 97 ? -5.776 6.117 12.486 1.00 97.94 97 GLN A O 1
ATOM 778 N N . LYS A 1 98 ? -6.883 6.638 14.371 1.00 98.62 98 LYS A N 1
ATOM 779 C CA . LYS A 1 98 ? -5.786 6.263 15.277 1.00 98.62 98 LYS A CA 1
ATOM 780 C C . LYS A 1 98 ? -5.486 4.768 15.236 1.00 98.62 98 LYS A C 1
ATOM 782 O O . LYS A 1 98 ? -4.317 4.399 15.303 1.00 98.62 98 LYS A O 1
ATOM 787 N N . LEU A 1 99 ? -6.506 3.920 15.070 1.00 98.69 99 LEU A N 1
ATOM 788 C CA . LEU A 1 99 ? -6.311 2.484 14.849 1.00 98.69 99 LEU A CA 1
ATOM 789 C C . LEU A 1 99 ? -5.503 2.228 13.569 1.00 98.69 99 LEU A C 1
ATOM 791 O O . LEU A 1 99 ? -4.506 1.510 13.615 1.00 98.69 99 LEU A O 1
ATOM 795 N N . ARG A 1 100 ? -5.880 2.856 12.444 1.00 98.62 100 ARG A N 1
ATOM 796 C CA . ARG A 1 100 ? -5.128 2.73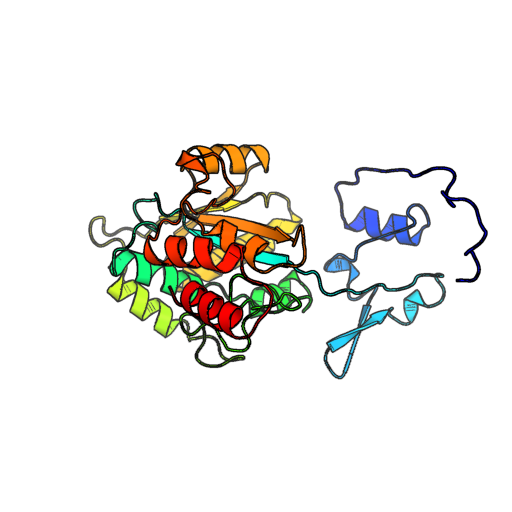6 11.184 1.00 98.62 100 ARG A CA 1
ATOM 797 C C . ARG A 1 100 ? -3.688 3.231 11.332 1.00 98.62 100 ARG A C 1
ATOM 799 O O . ARG A 1 100 ? -2.771 2.516 10.950 1.00 98.62 100 ARG A O 1
ATOM 806 N N . GLN A 1 101 ? -3.474 4.389 11.962 1.00 98.56 101 GLN A N 1
ATOM 807 C CA . GLN A 1 101 ? -2.132 4.928 12.224 1.00 98.56 101 GLN A CA 1
ATOM 808 C C . GLN A 1 101 ? -1.283 3.998 13.104 1.00 98.56 101 GLN A C 1
ATOM 810 O O . GLN A 1 101 ? -0.110 3.776 12.805 1.00 98.56 101 GLN A O 1
ATOM 815 N N . ALA A 1 102 ? -1.860 3.424 14.166 1.00 98.75 102 ALA A N 1
ATOM 816 C CA . ALA A 1 102 ? -1.167 2.463 15.021 1.00 98.75 102 ALA A CA 1
ATOM 817 C C . ALA A 1 102 ? -0.704 1.237 14.221 1.00 98.75 102 ALA A C 1
ATOM 819 O O . ALA A 1 102 ? 0.455 0.832 14.325 1.00 98.75 102 ALA A O 1
ATOM 820 N N . ILE A 1 103 ? -1.592 0.685 13.388 1.00 98.75 103 ILE A N 1
ATOM 821 C CA . ILE A 1 103 ? -1.288 -0.456 12.521 1.00 98.75 103 ILE A CA 1
ATOM 822 C C . ILE A 1 103 ? -0.188 -0.092 11.512 1.00 98.75 103 ILE A C 1
ATOM 824 O O . ILE A 1 103 ? 0.782 -0.836 11.396 1.00 98.75 103 ILE A O 1
ATOM 828 N N . SER A 1 104 ? -0.270 1.067 10.850 1.00 98.50 104 SER A N 1
ATOM 829 C CA . SER A 1 104 ? 0.753 1.522 9.894 1.00 98.50 104 SER A CA 1
ATOM 830 C C . SER A 1 104 ? 2.140 1.697 10.527 1.00 98.50 104 SER A C 1
ATOM 832 O O . SER A 1 104 ? 3.144 1.388 9.890 1.00 98.50 104 SER A O 1
ATOM 834 N N . ILE A 1 105 ? 2.226 2.157 11.782 1.00 98.62 105 ILE A N 1
ATOM 835 C CA . ILE A 1 105 ? 3.505 2.223 12.512 1.00 98.62 105 ILE A CA 1
ATOM 836 C C . ILE A 1 105 ? 4.034 0.815 12.804 1.00 98.62 105 ILE A C 1
ATOM 838 O O . ILE A 1 105 ? 5.233 0.571 12.654 1.00 98.62 105 ILE A O 1
ATOM 842 N N . ALA A 1 106 ? 3.153 -0.101 13.222 1.00 98.38 106 ALA A N 1
ATOM 843 C CA . ALA A 1 106 ? 3.529 -1.450 13.629 1.00 98.38 106 ALA A CA 1
ATOM 844 C C . ALA A 1 106 ? 4.007 -2.333 12.469 1.00 98.38 106 ALA A C 1
ATOM 846 O O . ALA A 1 106 ? 4.855 -3.190 12.702 1.00 98.38 106 ALA A O 1
ATOM 847 N N . ILE A 1 107 ? 3.501 -2.137 11.247 1.00 98.12 107 ILE A N 1
ATOM 848 C CA . ILE A 1 107 ? 3.982 -2.843 10.051 1.00 98.12 107 ILE A CA 1
ATOM 849 C C . ILE A 1 107 ? 5.339 -2.259 9.641 1.00 98.12 107 ILE A C 1
ATOM 851 O O . ILE A 1 107 ? 5.427 -1.169 9.080 1.00 98.12 107 ILE A O 1
ATOM 855 N N . ASN A 1 108 ? 6.411 -2.984 9.961 1.00 97.44 108 ASN A N 1
ATOM 856 C CA . ASN A 1 108 ? 7.787 -2.544 9.751 1.00 97.44 108 ASN A CA 1
ATOM 857 C C . ASN A 1 108 ? 8.287 -2.849 8.325 1.00 97.44 108 ASN A C 1
ATOM 859 O O . ASN A 1 108 ? 8.885 -3.896 8.080 1.00 97.44 108 ASN A O 1
ATOM 863 N N . GLU A 1 109 ? 8.043 -1.939 7.384 1.00 95.81 109 GLU A N 1
ATOM 864 C CA . GLU A 1 109 ? 8.406 -2.128 5.971 1.00 95.81 109 GLU A CA 1
ATOM 865 C C . GLU A 1 109 ? 9.920 -2.284 5.750 1.00 95.81 109 GLU A C 1
ATOM 867 O O . GLU A 1 109 ? 10.341 -3.057 4.894 1.00 95.81 109 GLU A O 1
ATOM 872 N N . GLU A 1 110 ? 10.763 -1.626 6.550 1.00 95.81 110 GLU A N 1
ATOM 873 C CA . GLU A 1 110 ? 12.223 -1.764 6.466 1.00 95.81 110 GLU A CA 1
ATOM 874 C C . GLU A 1 110 ? 12.670 -3.191 6.809 1.00 95.81 110 GLU A C 1
ATOM 876 O O . GLU A 1 110 ? 13.481 -3.795 6.105 1.00 95.81 110 GLU A O 1
ATOM 881 N N . GLU A 1 111 ? 12.101 -3.755 7.876 1.00 95.88 111 GLU A N 1
ATOM 882 C CA . GLU A 1 111 ? 12.325 -5.146 8.274 1.00 95.88 111 GLU A CA 1
ATOM 883 C C . GLU A 1 111 ? 11.796 -6.112 7.205 1.00 95.88 111 GLU A C 1
ATOM 885 O O . GLU A 1 111 ? 12.482 -7.075 6.859 1.00 95.88 111 GLU A O 1
ATOM 890 N N . TYR A 1 112 ? 10.623 -5.830 6.627 1.00 95.69 112 TYR A N 1
ATOM 891 C CA . TYR A 1 112 ? 10.063 -6.624 5.533 1.00 95.69 112 TYR A CA 1
ATOM 892 C C . TYR A 1 112 ? 10.983 -6.649 4.305 1.00 95.69 112 TYR A C 1
ATOM 894 O O . TYR A 1 112 ? 11.281 -7.719 3.768 1.00 95.69 112 TYR A O 1
ATOM 902 N N . ILE A 1 113 ? 11.465 -5.483 3.872 1.00 93.12 113 ILE A N 1
ATOM 903 C CA . ILE A 1 113 ? 12.356 -5.343 2.715 1.00 93.12 113 ILE A CA 1
ATOM 904 C C . ILE A 1 113 ? 13.690 -6.049 2.970 1.00 93.12 113 ILE A C 1
ATOM 906 O O . ILE A 1 113 ? 14.199 -6.748 2.091 1.00 93.12 113 ILE A O 1
ATOM 910 N N . SER A 1 114 ? 14.245 -5.905 4.173 1.00 91.56 114 SER A N 1
ATOM 911 C CA . SER A 1 114 ? 15.491 -6.568 4.554 1.00 91.56 114 SER A CA 1
ATOM 912 C C . SER A 1 114 ? 15.361 -8.093 4.484 1.00 91.56 114 SER A C 1
ATOM 914 O O . SER A 1 114 ? 16.125 -8.741 3.772 1.00 91.56 114 SER A O 1
ATOM 916 N N . ILE A 1 115 ? 14.340 -8.657 5.140 1.00 90.88 115 ILE A N 1
ATOM 917 C CA . ILE A 1 115 ? 14.184 -10.111 5.300 1.00 90.88 115 ILE A CA 1
ATOM 918 C C . ILE A 1 115 ? 13.669 -10.784 4.023 1.00 90.88 115 ILE A C 1
ATOM 920 O O . ILE A 1 115 ? 14.170 -11.833 3.633 1.00 90.88 115 ILE A O 1
ATOM 924 N N . PHE A 1 116 ? 12.645 -10.219 3.379 1.00 89.81 116 PHE A N 1
ATOM 925 C CA . PHE A 1 116 ? 11.917 -10.910 2.306 1.00 89.81 116 PHE A CA 1
ATOM 926 C C . PHE A 1 116 ? 12.268 -10.410 0.908 1.00 89.81 116 PHE A C 1
ATOM 928 O O . PHE A 1 116 ? 11.972 -11.087 -0.079 1.00 89.81 116 PHE A O 1
ATOM 935 N N . ARG A 1 117 ? 12.885 -9.228 0.792 1.00 86.88 117 ARG A N 1
ATOM 936 C CA . ARG A 1 117 ? 13.302 -8.658 -0.497 1.00 86.88 117 ARG A CA 1
ATOM 937 C C . ARG A 1 117 ? 14.816 -8.595 -0.662 1.00 86.88 117 ARG A C 1
ATOM 939 O O . ARG A 1 117 ? 15.254 -8.206 -1.744 1.00 86.88 117 ARG A O 1
ATOM 946 N N . ASN A 1 118 ? 15.608 -9.018 0.325 1.00 85.31 118 ASN A N 1
ATOM 947 C CA . ASN A 1 118 ? 17.073 -8.915 0.319 1.00 85.31 118 ASN A CA 1
ATOM 948 C C . ASN A 1 118 ? 17.536 -7.479 0.024 1.00 85.31 118 ASN A C 1
ATOM 950 O O . ASN A 1 118 ? 18.386 -7.245 -0.834 1.00 85.31 118 ASN A O 1
ATOM 954 N N . GLY A 1 119 ? 16.877 -6.495 0.644 1.00 85.44 119 GLY A N 1
ATOM 955 C CA . GLY A 1 119 ? 17.166 -5.075 0.425 1.00 85.44 119 GLY A CA 1
ATOM 956 C C . GLY A 1 119 ? 16.665 -4.503 -0.909 1.00 85.44 119 GLY A C 1
ATOM 957 O O . GLY A 1 119 ? 16.915 -3.337 -1.199 1.00 85.44 119 GLY A O 1
ATOM 958 N N . ARG A 1 120 ? 15.951 -5.282 -1.738 1.00 85.38 120 ARG A N 1
ATOM 959 C CA . ARG A 1 120 ? 15.396 -4.810 -3.020 1.00 85.38 120 ARG A CA 1
ATOM 960 C C . ARG A 1 120 ? 14.103 -4.025 -2.812 1.00 85.38 120 ARG A C 1
ATOM 962 O O . ARG A 1 120 ? 13.005 -4.561 -2.960 1.00 85.38 120 ARG A O 1
ATOM 969 N N . GLY A 1 121 ? 14.251 -2.751 -2.481 1.00 88.31 121 GLY A N 1
ATOM 970 C CA . GLY A 1 121 ? 13.155 -1.800 -2.355 1.00 88.31 121 GLY A CA 1
ATOM 971 C C . GLY A 1 121 ? 13.461 -0.722 -1.325 1.00 88.31 121 GLY A C 1
ATOM 972 O O . GLY A 1 121 ? 14.490 -0.753 -0.657 1.00 88.31 121 GLY A O 1
ATOM 973 N N . SER A 1 122 ? 12.538 0.217 -1.184 1.00 91.00 122 SER A N 1
ATOM 974 C CA . SER A 1 122 ? 12.557 1.241 -0.143 1.00 91.00 122 SER A CA 1
ATOM 975 C C . SER A 1 122 ? 11.172 1.336 0.480 1.00 91.00 122 SER A C 1
ATOM 977 O O . SER A 1 122 ? 10.172 1.099 -0.202 1.00 91.00 122 SER A O 1
ATOM 979 N N . ALA A 1 123 ? 11.103 1.681 1.764 1.00 94.38 123 ALA A N 1
ATOM 980 C CA . ALA A 1 123 ? 9.821 1.938 2.398 1.00 94.38 123 ALA A CA 1
ATOM 981 C C . ALA A 1 123 ? 9.137 3.139 1.726 1.00 94.38 123 ALA A C 1
ATOM 983 O O . ALA A 1 123 ? 9.780 4.135 1.393 1.00 94.38 123 ALA A O 1
ATOM 984 N N . ALA A 1 124 ? 7.835 3.022 1.474 1.00 94.06 124 ALA A N 1
ATOM 985 C CA . ALA A 1 124 ? 7.077 4.074 0.815 1.00 94.06 124 ALA A CA 1
ATOM 986 C C . ALA A 1 124 ? 6.691 5.170 1.822 1.00 94.06 124 ALA A C 1
ATOM 988 O O . ALA A 1 124 ? 6.093 4.892 2.862 1.00 94.06 124 ALA A O 1
ATOM 989 N N . HIS A 1 125 ? 6.975 6.429 1.483 1.00 94.56 125 HIS A N 1
ATOM 990 C CA . HIS A 1 125 ? 6.551 7.598 2.267 1.00 94.56 125 HIS A CA 1
ATOM 991 C C . HIS A 1 125 ? 5.298 8.287 1.702 1.00 94.56 125 HIS A C 1
ATOM 993 O O . HIS A 1 125 ? 4.832 9.281 2.251 1.00 94.56 125 HIS A O 1
ATOM 999 N N . GLY A 1 126 ? 4.710 7.736 0.641 1.00 94.50 126 GLY A N 1
ATOM 1000 C CA . GLY A 1 126 ? 3.484 8.229 0.026 1.00 94.50 126 GLY A CA 1
ATOM 1001 C C . GLY A 1 126 ? 2.942 7.255 -1.023 1.00 94.50 126 GLY A C 1
ATOM 1002 O O . GLY A 1 126 ? 3.565 6.222 -1.280 1.00 94.50 126 GLY A O 1
ATOM 1003 N N . PRO A 1 127 ? 1.785 7.568 -1.630 1.00 95.50 127 PRO A N 1
ATOM 1004 C CA . PRO A 1 127 ? 1.143 6.703 -2.623 1.00 95.50 127 PRO A CA 1
ATOM 1005 C C . PRO A 1 127 ? 1.841 6.718 -3.993 1.00 95.50 127 PRO A C 1
ATOM 1007 O O . PRO A 1 127 ? 1.643 5.801 -4.783 1.00 95.50 127 PRO A O 1
ATOM 1010 N N . ILE A 1 128 ? 2.647 7.744 -4.283 1.00 96.69 128 ILE A N 1
ATOM 1011 C CA . ILE A 1 128 ? 3.372 7.890 -5.550 1.00 96.69 128 ILE A CA 1
ATOM 1012 C C . ILE A 1 128 ? 4.789 7.312 -5.377 1.00 96.69 128 ILE A C 1
ATOM 1014 O O . ILE A 1 128 ? 5.523 7.788 -4.504 1.00 96.69 128 ILE A O 1
ATOM 1018 N N . PRO A 1 129 ? 5.203 6.311 -6.177 1.00 93.56 129 PRO A N 1
ATOM 1019 C CA . PRO A 1 129 ? 6.527 5.711 -6.067 1.00 93.56 129 PRO A CA 1
ATOM 1020 C C . PRO A 1 129 ? 7.626 6.628 -6.612 1.00 93.56 129 PRO A C 1
ATOM 1022 O O . PRO A 1 129 ? 7.390 7.494 -7.457 1.00 93.56 129 PRO A O 1
ATOM 1025 N N . ALA A 1 130 ? 8.862 6.390 -6.168 1.00 89.56 130 ALA A N 1
ATOM 1026 C CA . ALA A 1 130 ? 10.033 7.096 -6.676 1.00 89.56 130 ALA A CA 1
ATOM 1027 C C . ALA A 1 130 ? 10.161 6.955 -8.206 1.00 89.56 130 ALA A C 1
ATOM 1029 O O . ALA A 1 130 ? 9.924 5.887 -8.771 1.00 89.56 130 ALA A O 1
ATOM 1030 N N . GLY A 1 131 ? 10.564 8.038 -8.873 1.00 89.12 131 GLY A N 1
ATOM 1031 C CA . GLY A 1 131 ? 10.672 8.105 -10.336 1.00 89.12 131 GLY A CA 1
ATOM 1032 C C . GLY A 1 131 ? 9.422 8.632 -11.048 1.00 89.12 131 GLY A C 1
ATOM 1033 O O . GLY A 1 131 ? 9.496 8.912 -12.240 1.00 89.12 131 GLY A O 1
ATOM 1034 N N . ILE A 1 132 ? 8.311 8.831 -10.332 1.00 95.38 132 ILE A N 1
ATOM 1035 C CA . ILE A 1 132 ? 7.118 9.527 -10.833 1.00 95.38 132 ILE A CA 1
ATOM 1036 C C . ILE A 1 132 ? 7.097 10.964 -10.293 1.00 95.38 132 ILE A C 1
ATOM 1038 O O . ILE A 1 132 ? 7.475 11.217 -9.147 1.00 95.38 132 ILE A O 1
ATOM 1042 N N . PHE A 1 133 ? 6.671 11.921 -11.123 1.00 96.69 133 PHE A N 1
ATOM 1043 C CA . PHE A 1 133 ? 6.475 13.310 -10.695 1.00 96.69 133 PHE A CA 1
ATOM 1044 C C . PHE A 1 133 ? 5.533 13.364 -9.483 1.00 96.69 133 PHE A C 1
ATOM 1046 O O . PHE A 1 133 ? 4.542 12.645 -9.452 1.00 96.69 133 PHE A O 1
ATOM 1053 N N . GLY A 1 134 ? 5.822 14.190 -8.478 1.00 95.69 134 GLY A N 1
ATOM 1054 C CA . GLY A 1 134 ? 5.015 14.229 -7.254 1.00 95.69 134 GLY A CA 1
ATOM 1055 C C . GLY A 1 134 ? 5.372 13.185 -6.193 1.00 95.69 134 GLY A C 1
ATOM 1056 O O . GLY A 1 134 ? 4.761 13.197 -5.127 1.00 95.69 134 GLY A O 1
ATOM 1057 N N . ALA A 1 135 ? 6.350 12.304 -6.439 1.00 94.38 135 ALA A N 1
ATOM 1058 C CA . ALA A 1 135 ? 6.849 11.389 -5.416 1.00 94.38 135 ALA A CA 1
ATOM 1059 C C . ALA A 1 135 ? 7.353 12.151 -4.179 1.00 94.38 135 ALA A C 1
ATOM 1061 O O . ALA A 1 135 ? 8.056 13.162 -4.300 1.00 94.38 135 ALA A O 1
ATOM 1062 N N . ALA A 1 136 ? 7.011 11.634 -2.997 1.00 88.50 136 ALA A N 1
ATOM 1063 C CA . ALA A 1 136 ? 7.364 12.246 -1.722 1.00 88.50 136 ALA A CA 1
ATOM 1064 C C . ALA A 1 136 ? 8.886 12.439 -1.603 1.00 88.50 136 ALA A C 1
ATOM 1066 O O . ALA A 1 136 ? 9.653 11.490 -1.768 1.00 88.50 136 ALA A O 1
ATOM 1067 N N . GLN A 1 137 ? 9.305 13.674 -1.320 1.00 86.38 137 GLN A N 1
ATOM 1068 C CA . GLN A 1 137 ? 10.701 14.015 -1.009 1.00 86.38 137 GLN A CA 1
ATOM 1069 C C . GLN A 1 137 ? 10.987 13.966 0.496 1.00 86.38 137 GLN A C 1
ATOM 1071 O O . GLN A 1 137 ? 12.143 13.899 0.904 1.00 86.38 137 GLN A O 1
ATOM 1076 N N . ASP A 1 138 ? 9.930 14.008 1.306 1.00 90.38 138 ASP A N 1
ATOM 1077 C CA . ASP A 1 138 ? 9.985 13.963 2.762 1.00 90.38 138 ASP A CA 1
ATOM 1078 C C . ASP A 1 138 ? 9.335 12.673 3.288 1.00 90.38 138 ASP A C 1
ATOM 1080 O O . ASP A 1 138 ? 8.751 11.884 2.537 1.00 90.38 138 ASP A O 1
ATOM 1084 N N . TYR A 1 139 ? 9.443 12.442 4.591 1.00 93.62 139 TYR A N 1
ATOM 1085 C CA . TYR A 1 139 ? 8.908 11.256 5.241 1.00 93.62 139 TYR A CA 1
ATOM 1086 C C . TYR A 1 139 ? 7.409 11.363 5.529 1.00 93.62 139 TYR A C 1
ATOM 1088 O O . TYR A 1 139 ? 6.869 12.436 5.778 1.00 93.62 139 TYR A O 1
ATOM 1096 N N . ASN A 1 140 ? 6.725 10.215 5.586 1.00 95.19 140 ASN A N 1
ATOM 1097 C CA . ASN A 1 140 ? 5.348 10.143 6.075 1.00 95.19 140 ASN A CA 1
ATOM 1098 C C . ASN A 1 140 ? 5.312 10.437 7.592 1.00 95.19 140 ASN A C 1
ATOM 1100 O O . ASN A 1 140 ? 5.722 9.574 8.382 1.00 95.19 140 ASN A O 1
ATOM 1104 N N . PRO A 1 141 ? 4.764 11.581 8.044 1.00 95.69 141 PRO A N 1
ATOM 1105 C CA . PRO A 1 141 ? 4.845 11.996 9.443 1.00 95.69 141 PRO A CA 1
ATOM 1106 C C . PRO A 1 141 ? 3.953 11.172 10.378 1.00 95.69 141 PRO A C 1
ATOM 1108 O O . PRO A 1 141 ? 4.096 11.256 11.600 1.00 95.69 141 PRO A O 1
ATOM 1111 N N . PHE A 1 142 ? 3.035 10.361 9.841 1.00 95.56 142 PHE A N 1
ATOM 1112 C CA . PHE A 1 142 ? 2.206 9.455 10.636 1.00 95.56 142 PHE A CA 1
ATOM 1113 C C . P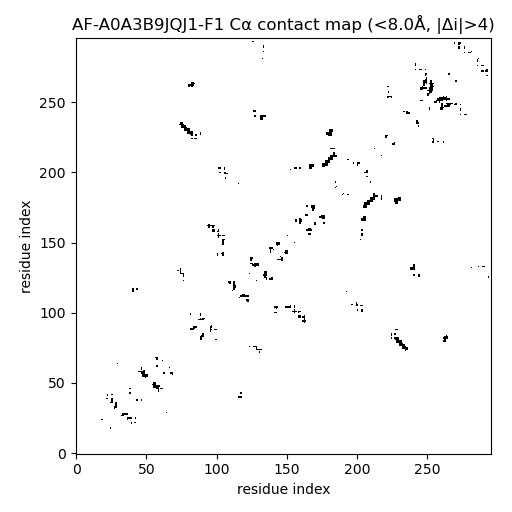HE A 1 142 ? 2.959 8.190 11.049 1.00 95.56 142 PHE A C 1
ATOM 1115 O O . PHE A 1 142 ? 2.648 7.614 12.089 1.00 95.56 142 PHE A O 1
ATOM 1122 N N . VAL A 1 143 ? 3.969 7.786 10.275 1.00 97.69 143 VAL A N 1
ATOM 1123 C CA . VAL A 1 143 ? 4.722 6.539 10.487 1.00 97.69 143 VAL A CA 1
ATOM 1124 C C . VAL A 1 143 ? 6.162 6.801 10.933 1.00 97.69 143 VAL A C 1
ATOM 1126 O O . VAL A 1 143 ? 6.730 5.994 11.667 1.00 97.69 143 VAL A O 1
ATOM 1129 N N . TYR A 1 144 ? 6.725 7.954 10.574 1.00 98.06 144 TYR A N 1
ATOM 1130 C CA . TYR A 1 144 ? 8.129 8.298 10.788 1.00 98.06 144 TYR A CA 1
ATOM 1131 C C . TYR A 1 144 ? 8.289 9.604 11.584 1.00 98.06 144 TYR A C 1
ATOM 1133 O O . TYR A 1 144 ? 7.378 10.432 11.638 1.00 98.06 144 TYR A O 1
ATOM 1141 N N . ASP A 1 145 ? 9.440 9.751 12.242 1.00 97.12 145 ASP A N 1
ATOM 1142 C CA . ASP A 1 145 ? 9.918 10.990 12.878 1.00 97.12 145 ASP A CA 1
ATOM 1143 C C . ASP A 1 145 ? 11.048 11.658 12.063 1.00 97.12 145 ASP A C 1
ATOM 1145 O O . ASP A 1 145 ? 11.362 12.823 12.291 1.00 97.12 145 ASP A O 1
ATOM 1149 N N . ALA A 1 146 ? 11.670 10.912 11.145 1.00 95.38 146 ALA A N 1
ATOM 1150 C CA . ALA A 1 146 ? 12.609 11.373 10.120 1.00 95.38 146 ALA A CA 1
ATOM 1151 C C . ALA A 1 146 ? 12.645 10.341 8.975 1.00 95.38 146 ALA A C 1
ATOM 1153 O O . ALA A 1 146 ? 12.147 9.227 9.147 1.00 95.38 146 ALA A O 1
ATOM 1154 N N . LEU A 1 147 ? 13.263 10.673 7.838 1.00 90.75 147 LEU A N 1
ATOM 1155 C CA . LEU A 1 147 ? 13.308 9.816 6.639 1.00 90.75 147 LEU A CA 1
ATOM 1156 C C . LEU A 1 147 ? 13.789 8.382 6.907 1.00 90.75 147 LEU A C 1
ATOM 1158 O O . LEU A 1 147 ? 13.222 7.430 6.386 1.00 90.75 147 LEU A O 1
ATOM 1162 N N . ASP A 1 148 ? 14.775 8.219 7.780 1.00 90.19 148 ASP A N 1
ATOM 1163 C CA . ASP A 1 148 ? 15.365 6.941 8.178 1.00 90.19 148 ASP A CA 1
ATOM 1164 C C . ASP A 1 148 ? 14.930 6.480 9.583 1.00 90.19 148 ASP A C 1
ATOM 1166 O O . ASP A 1 148 ? 15.468 5.516 10.131 1.00 90.19 148 ASP A O 1
ATOM 1170 N N . LYS A 1 149 ? 13.940 7.152 10.187 1.00 95.75 149 LYS A N 1
ATOM 1171 C CA . LYS A 1 149 ? 13.542 6.939 11.583 1.00 95.75 149 LYS A CA 1
ATOM 1172 C C . LYS A 1 149 ? 12.044 6.695 11.722 1.00 95.75 149 LYS A C 1
ATOM 1174 O O . LYS A 1 149 ? 11.255 7.618 11.935 1.00 95.75 149 LYS A O 1
ATOM 1179 N N . ARG A 1 150 ? 11.650 5.421 11.668 1.00 96.69 150 ARG A N 1
ATOM 1180 C CA . ARG A 1 150 ? 10.288 4.968 11.994 1.00 96.69 150 ARG A CA 1
ATOM 1181 C C . ARG A 1 150 ? 9.938 5.287 13.454 1.00 96.69 150 ARG A C 1
ATOM 1183 O O . ARG A 1 150 ? 10.775 5.157 14.349 1.00 96.69 150 ARG A O 1
ATOM 1190 N N . LYS A 1 151 ? 8.678 5.651 13.710 1.00 98.31 151 LYS A N 1
ATOM 1191 C CA . LYS A 1 151 ? 8.151 5.834 15.068 1.00 98.31 151 LYS A CA 1
ATOM 1192 C C . LYS A 1 151 ? 8.248 4.536 15.867 1.00 98.31 151 LYS A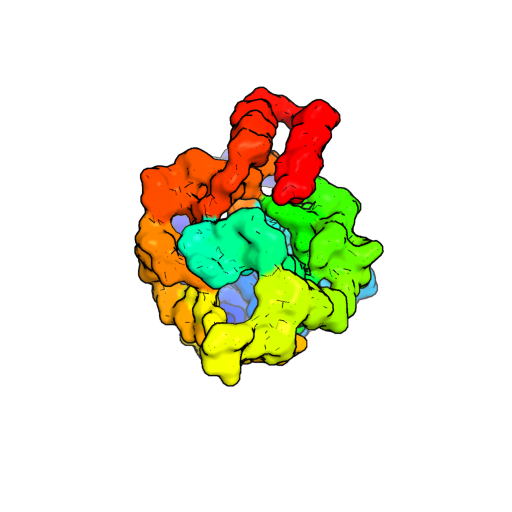 C 1
ATOM 1194 O O . LYS A 1 151 ? 7.983 3.446 15.366 1.00 98.31 151 LYS A O 1
ATOM 1199 N N . ASN A 1 152 ? 8.576 4.655 17.150 1.00 96.94 152 ASN A N 1
ATOM 1200 C CA . ASN A 1 152 ? 8.664 3.501 18.040 1.00 96.94 152 ASN A CA 1
ATOM 1201 C C . ASN A 1 152 ? 7.292 2.820 18.214 1.00 96.94 152 ASN A C 1
ATOM 1203 O O . ASN A 1 152 ? 6.251 3.482 18.245 1.00 96.94 152 ASN A O 1
ATOM 1207 N N . ILE A 1 153 ? 7.295 1.500 18.412 1.00 97.81 153 ILE A N 1
ATOM 1208 C CA . ILE A 1 153 ? 6.093 0.719 18.710 1.00 97.81 153 ILE A CA 1
ATOM 1209 C C . ILE A 1 153 ? 5.308 1.248 19.922 1.00 97.81 153 ILE A C 1
ATOM 1211 O O . ILE A 1 153 ? 4.081 1.174 19.930 1.00 97.81 153 ILE A O 1
ATOM 1215 N N . THR A 1 154 ? 5.966 1.868 20.905 1.00 98.00 154 THR A N 1
ATOM 1216 C CA . THR A 1 154 ? 5.293 2.505 22.051 1.00 98.00 154 THR A CA 1
ATOM 1217 C C . THR A 1 154 ? 4.354 3.638 21.624 1.00 98.00 154 THR A C 1
ATOM 1219 O O . THR A 1 154 ? 3.283 3.812 22.208 1.00 98.00 154 THR A O 1
ATOM 1222 N N . LYS A 1 155 ? 4.683 4.371 20.550 1.00 98.44 155 LYS A N 1
ATOM 1223 C CA . LYS A 1 155 ? 3.798 5.391 19.969 1.00 98.44 155 LYS A CA 1
ATOM 1224 C C . LYS A 1 155 ? 2.549 4.757 19.357 1.00 98.44 155 LYS A C 1
ATOM 1226 O O . LYS A 1 155 ? 1.453 5.282 19.542 1.00 98.44 155 LYS A O 1
ATOM 1231 N N . ALA A 1 156 ? 2.703 3.621 18.677 1.00 98.44 156 ALA A N 1
ATOM 1232 C CA . ALA A 1 156 ? 1.582 2.860 18.134 1.00 98.44 156 ALA A CA 1
ATOM 1233 C C . ALA A 1 156 ? 0.680 2.304 19.248 1.00 98.44 156 ALA A C 1
ATOM 1235 O O . ALA A 1 156 ? -0.539 2.408 19.166 1.00 98.44 156 ALA A O 1
ATOM 1236 N N . GLN A 1 157 ? 1.262 1.799 20.337 1.00 98.50 157 GLN A N 1
ATOM 1237 C CA . GLN A 1 157 ? 0.513 1.338 21.511 1.00 98.50 157 GLN A CA 1
ATOM 1238 C C . GLN A 1 157 ? -0.269 2.480 22.183 1.00 98.50 157 GLN A C 1
ATOM 1240 O O . GLN A 1 157 ? -1.431 2.303 22.543 1.00 98.50 157 GLN A O 1
ATOM 1245 N N . ALA A 1 158 ? 0.304 3.684 22.277 1.00 98.56 158 ALA A N 1
ATOM 1246 C CA . ALA A 1 158 ? -0.426 4.858 22.760 1.00 98.56 158 ALA A CA 1
ATOM 1247 C C . ALA A 1 158 ? -1.601 5.242 21.836 1.00 98.56 158 ALA A C 1
ATOM 1249 O O . ALA A 1 158 ? -2.662 5.646 22.316 1.00 98.56 158 ALA A O 1
ATOM 1250 N N . LEU A 1 159 ? -1.444 5.092 20.516 1.00 98.69 159 LEU A N 1
ATOM 1251 C CA . LEU A 1 159 ? -2.536 5.284 19.557 1.00 98.69 159 LEU A CA 1
ATOM 1252 C C . LEU A 1 159 ? -3.623 4.210 19.701 1.00 98.69 159 LEU A C 1
ATOM 1254 O O . LEU A 1 159 ? -4.798 4.553 19.617 1.00 98.69 159 LEU A O 1
ATOM 1258 N N . MET A 1 160 ? -3.264 2.959 20.007 1.00 98.62 160 MET A N 1
ATOM 1259 C CA . MET A 1 160 ? -4.232 1.896 20.317 1.00 98.62 160 MET A CA 1
ATOM 1260 C C . MET A 1 160 ? -5.106 2.248 21.525 1.00 98.62 160 MET A C 1
ATOM 1262 O O . MET A 1 160 ? -6.322 2.076 21.466 1.00 98.62 160 MET A O 1
ATOM 1266 N N . VAL A 1 161 ? -4.522 2.811 22.591 1.00 98.38 161 VAL A N 1
ATOM 1267 C CA . VAL A 1 161 ? -5.288 3.299 23.754 1.00 98.38 161 VAL A CA 1
ATOM 1268 C C . VAL A 1 161 ? -6.280 4.381 23.329 1.00 98.38 161 VAL A C 1
ATOM 1270 O O . VAL A 1 161 ? -7.463 4.298 23.646 1.00 98.38 161 VAL A O 1
ATOM 1273 N N . GLN A 1 162 ? -5.827 5.367 22.555 1.00 98.19 162 GLN A N 1
ATOM 1274 C CA . GLN A 1 162 ? -6.692 6.443 22.068 1.00 98.19 162 GLN A CA 1
ATOM 1275 C C . GLN A 1 162 ? -7.737 5.983 21.038 1.00 98.19 162 GLN A C 1
ATOM 1277 O O . GLN A 1 162 ? -8.749 6.658 20.854 1.00 98.19 162 GLN A O 1
ATOM 1282 N N . ALA A 1 163 ? -7.490 4.867 20.354 1.00 98.00 163 ALA A N 1
ATOM 1283 C CA . ALA A 1 163 ? -8.457 4.206 19.488 1.00 98.00 163 ALA A CA 1
ATOM 1284 C C . ALA A 1 163 ? -9.510 3.415 20.285 1.00 98.00 163 ALA A C 1
ATOM 1286 O O . ALA A 1 163 ? -10.516 3.012 19.709 1.00 98.00 163 ALA A O 1
ATOM 1287 N N . GLY A 1 164 ? -9.312 3.227 21.594 1.00 97.31 164 GLY A N 1
ATOM 1288 C CA . GLY A 1 164 ? -10.203 2.474 22.476 1.00 97.31 164 GLY A CA 1
ATOM 1289 C C . GLY A 1 164 ? -9.813 1.007 22.656 1.00 97.31 164 GLY A C 1
ATOM 1290 O O . GLY A 1 164 ? -10.551 0.276 23.301 1.00 97.31 164 GLY A O 1
ATOM 1291 N N . TYR A 1 165 ? -8.663 0.574 22.132 1.00 97.62 165 TYR A N 1
ATOM 1292 C CA . TYR A 1 165 ? -8.198 -0.816 22.145 1.00 97.62 165 TYR A CA 1
ATOM 1293 C C . TYR A 1 165 ? -6.909 -0.975 22.958 1.00 97.62 165 TYR A C 1
ATOM 1295 O O . TYR A 1 165 ? -5.886 -1.431 22.443 1.00 97.62 165 TYR A O 1
ATOM 1303 N N . SER A 1 166 ? -6.926 -0.562 24.228 1.00 96.19 166 SER A N 1
ATOM 1304 C CA . SER A 1 166 ? -5.763 -0.717 25.115 1.00 96.19 166 SER A CA 1
ATOM 1305 C C . SER A 1 166 ? -5.295 -2.178 25.143 1.00 96.19 166 SER A C 1
ATOM 1307 O O . SER A 1 166 ? -6.107 -3.082 25.332 1.00 96.19 166 SER A O 1
ATOM 1309 N N . ASN A 1 167 ? -4.000 -2.414 24.900 1.00 94.62 167 ASN A N 1
ATOM 1310 C CA . ASN A 1 167 ? -3.403 -3.752 24.748 1.00 94.62 167 ASN A CA 1
ATOM 1311 C C . ASN A 1 167 ? -4.107 -4.657 23.717 1.00 94.62 167 ASN A C 1
ATOM 1313 O O . ASN A 1 167 ? -4.087 -5.880 23.846 1.00 94.62 167 ASN A O 1
ATOM 1317 N N . GLY A 1 168 ? -4.758 -4.064 22.714 1.00 96.69 168 GLY A N 1
ATOM 1318 C CA . GLY A 1 168 ? -5.520 -4.802 21.715 1.00 96.69 168 GLY A CA 1
ATOM 1319 C C . GLY A 1 168 ? -6.796 -5.432 22.267 1.00 96.69 168 GLY A C 1
ATOM 1320 O O . GLY A 1 168 ? -7.293 -6.369 21.662 1.00 96.69 168 GLY A O 1
ATOM 1321 N N . ILE A 1 169 ? -7.340 -4.963 23.393 1.00 97.56 169 ILE A N 1
ATOM 1322 C CA . ILE A 1 169 ? -8.584 -5.486 23.972 1.00 97.56 169 ILE A CA 1
ATOM 1323 C C . ILE A 1 169 ? -9.768 -4.620 23.556 1.00 97.56 169 ILE A C 1
ATOM 1325 O O . ILE A 1 169 ? -9.733 -3.398 23.667 1.00 97.56 169 ILE A O 1
ATOM 1329 N N . ASN A 1 170 ? -10.840 -5.253 23.086 1.00 93.31 170 ASN A N 1
ATOM 1330 C CA . ASN A 1 170 ? -12.092 -4.570 22.797 1.00 93.31 170 ASN A CA 1
ATOM 1331 C C . ASN A 1 170 ? -12.813 -4.225 24.119 1.00 93.31 170 ASN A C 1
ATOM 1333 O O . ASN A 1 170 ? -13.129 -5.140 24.883 1.00 93.31 170 ASN A O 1
ATOM 1337 N N . PRO A 1 171 ? -13.132 -2.945 24.379 1.00 89.12 171 PRO A N 1
ATOM 1338 C CA . PRO A 1 171 ? -13.632 -2.494 25.678 1.00 89.12 171 PRO A CA 1
ATOM 1339 C C . PRO A 1 171 ? -15.068 -2.953 25.962 1.00 89.12 171 PRO A C 1
ATOM 1341 O O . PRO A 1 171 ? -15.475 -3.007 27.116 1.00 89.12 171 PRO A O 1
ATOM 1344 N N . VAL A 1 172 ? -15.833 -3.304 24.924 1.00 89.81 172 VAL A N 1
ATOM 1345 C CA . VAL A 1 172 ? -17.217 -3.784 25.048 1.00 89.81 172 VAL A CA 1
ATOM 1346 C C . VAL A 1 172 ? -17.251 -5.277 25.365 1.00 89.81 172 VAL A C 1
ATOM 1348 O O . VAL A 1 172 ? -18.045 -5.727 26.181 1.00 89.81 172 VAL A O 1
ATOM 1351 N N . THR A 1 173 ? -16.400 -6.063 24.705 1.00 93.56 173 THR A N 1
ATOM 1352 C CA . THR A 1 173 ? -16.425 -7.534 24.821 1.00 93.56 173 THR A CA 1
ATOM 1353 C C . THR A 1 173 ? -15.401 -8.088 25.806 1.00 93.56 173 THR A C 1
ATOM 1355 O O . THR A 1 173 ? -15.480 -9.263 26.156 1.00 93.56 173 THR A O 1
ATOM 1358 N N . ASN A 1 174 ? -14.429 -7.269 26.218 1.00 94.94 174 ASN A N 1
ATOM 1359 C CA . ASN A 1 174 ? -13.262 -7.656 27.010 1.00 94.94 174 ASN A CA 1
ATOM 1360 C C . ASN A 1 174 ? -12.459 -8.827 26.401 1.00 94.94 174 ASN A C 1
ATOM 1362 O O . ASN A 1 174 ? -11.852 -9.629 27.109 1.00 94.94 174 ASN A O 1
ATOM 1366 N N . LYS A 1 175 ? -12.481 -8.952 25.068 1.00 96.00 175 LYS A N 1
ATOM 1367 C CA . LYS A 1 175 ? -11.749 -9.966 24.294 1.00 96.00 175 LYS A CA 1
ATOM 1368 C C . LYS A 1 175 ? -10.692 -9.307 23.402 1.00 96.00 175 LYS A C 1
ATOM 1370 O O . LYS A 1 175 ? -10.822 -8.115 23.106 1.00 96.00 175 LYS A O 1
ATOM 1375 N N . PRO A 1 176 ? -9.677 -10.060 22.935 1.00 96.94 176 PRO A N 1
ATOM 1376 C CA . PRO A 1 176 ? -8.736 -9.560 21.939 1.00 96.94 176 PRO A CA 1
ATOM 1377 C C . PRO A 1 176 ? -9.453 -9.016 20.699 1.00 96.94 176 PRO A C 1
ATOM 1379 O O . PRO A 1 176 ? -10.410 -9.613 20.201 1.00 96.94 176 PRO A O 1
ATOM 1382 N N . LEU A 1 177 ? -8.972 -7.886 20.191 1.00 98.12 177 LEU A N 1
ATOM 1383 C CA . LEU A 1 177 ? -9.348 -7.335 18.904 1.00 98.12 177 LEU A CA 1
ATOM 1384 C C . LEU A 1 177 ? -8.865 -8.305 17.829 1.00 98.12 177 LEU A C 1
ATOM 1386 O O . LEU A 1 177 ? -7.664 -8.525 17.662 1.00 98.12 177 LEU A O 1
ATOM 1390 N N . VAL A 1 178 ? -9.822 -8.876 17.106 1.00 98.19 178 VAL A N 1
ATOM 1391 C CA . VAL A 1 178 ? -9.564 -9.749 15.966 1.00 98.19 178 VAL A CA 1
ATOM 1392 C C . VAL A 1 178 ? -9.720 -8.938 14.690 1.00 98.19 178 VAL A C 1
ATOM 1394 O O . VAL A 1 178 ? -10.779 -8.355 14.463 1.00 98.19 178 VAL A O 1
ATOM 1397 N N . LEU A 1 179 ? -8.681 -8.925 13.857 1.00 98.56 179 LEU A N 1
ATOM 1398 C CA . LEU A 1 179 ? -8.717 -8.333 12.523 1.00 98.56 179 LEU A CA 1
ATOM 1399 C C . LEU A 1 179 ? -8.475 -9.401 11.457 1.00 98.56 179 LEU A C 1
ATOM 1401 O O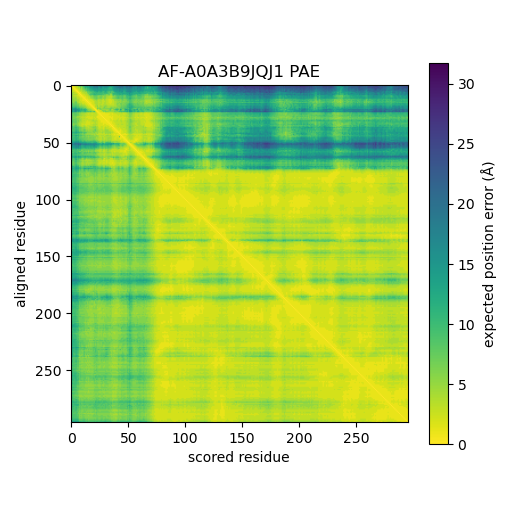 . LEU A 1 179 ? -7.740 -10.363 11.679 1.00 98.56 179 LEU A O 1
ATOM 1405 N N . TYR A 1 180 ? -9.083 -9.218 10.291 1.00 98.69 180 TYR A N 1
ATOM 1406 C CA . TYR A 1 180 ? -9.004 -10.134 9.164 1.00 98.69 180 TYR A CA 1
ATOM 1407 C C . TYR A 1 180 ? -8.180 -9.535 8.029 1.00 98.69 180 TYR A C 1
ATOM 1409 O O . TYR A 1 180 ? -8.454 -8.431 7.564 1.00 98.69 180 TYR A O 1
ATOM 1417 N N . PHE A 1 181 ? -7.180 -10.288 7.585 1.00 98.62 181 PHE A N 1
ATOM 1418 C CA . PHE A 1 181 ? -6.253 -9.887 6.536 1.00 98.62 181 PHE A CA 1
ATOM 1419 C C . PHE A 1 181 ? -6.443 -10.765 5.302 1.00 98.62 181 PHE A C 1
ATOM 1421 O O . PHE A 1 181 ? -6.086 -11.944 5.315 1.00 98.62 181 PHE A O 1
ATOM 1428 N N . ASP A 1 182 ? -7.040 -10.206 4.257 1.00 98.31 182 ASP A N 1
ATOM 1429 C CA . ASP A 1 182 ? -7.278 -10.875 2.985 1.00 98.31 182 ASP A CA 1
ATOM 1430 C C . ASP A 1 182 ? -6.054 -10.727 2.061 1.00 98.31 182 ASP A C 1
ATOM 1432 O O . ASP A 1 182 ? -5.575 -9.627 1.793 1.00 98.31 182 ASP A O 1
ATOM 1436 N N . THR A 1 183 ? -5.535 -11.850 1.564 1.00 97.38 183 THR A N 1
ATOM 1437 C CA . THR A 1 183 ? -4.314 -11.893 0.740 1.00 97.38 183 THR A CA 1
ATOM 1438 C C . THR A 1 183 ? -4.406 -12.982 -0.331 1.00 97.38 183 THR A C 1
ATOM 1440 O O . THR A 1 183 ? -5.176 -13.939 -0.206 1.00 97.38 183 THR A O 1
ATOM 1443 N N . THR A 1 184 ? -3.617 -12.848 -1.398 1.00 95.88 184 THR A N 1
ATOM 1444 C CA . THR A 1 184 ? -3.390 -13.916 -2.384 1.00 95.88 184 THR A CA 1
ATOM 1445 C C . THR A 1 184 ? -2.259 -14.869 -2.008 1.00 95.88 184 THR A C 1
ATOM 1447 O O . THR A 1 184 ? -2.134 -15.938 -2.606 1.00 95.88 184 THR A O 1
ATOM 1450 N N . ALA A 1 185 ? -1.453 -14.501 -1.013 1.00 92.25 185 ALA A N 1
ATOM 1451 C CA . ALA A 1 185 ? -0.362 -15.306 -0.497 1.00 92.25 185 ALA A CA 1
ATOM 1452 C C . ALA A 1 185 ? -0.910 -16.594 0.133 1.00 92.25 185 ALA A C 1
ATOM 1454 O O . ALA A 1 185 ? -1.730 -16.570 1.056 1.00 92.25 185 ALA A O 1
ATOM 1455 N N . SER A 1 186 ? -0.504 -17.729 -0.419 1.00 88.44 186 SER A N 1
ATOM 1456 C CA . SER A 1 186 ? -1.078 -19.044 -0.113 1.00 88.44 186 SER A CA 1
ATOM 1457 C C . SER A 1 186 ? -0.091 -20.197 -0.272 1.00 88.44 186 SER A C 1
ATOM 1459 O O . SER A 1 186 ? -0.415 -21.314 0.132 1.00 88.44 186 SER A O 1
ATOM 1461 N N . SER A 1 187 ? 1.099 -19.950 -0.825 1.00 85.56 187 SER A N 1
ATOM 1462 C CA . SER A 1 187 ? 2.114 -20.984 -1.006 1.00 85.56 187 SER A CA 1
ATOM 1463 C C . SER A 1 187 ? 2.845 -21.294 0.308 1.00 85.56 187 SER A C 1
ATOM 1465 O O . SER A 1 187 ? 2.697 -20.597 1.318 1.00 85.56 187 SER A O 1
ATOM 1467 N N . ALA A 1 188 ? 3.657 -22.354 0.303 1.00 83.44 188 ALA A N 1
ATOM 1468 C CA . ALA A 1 188 ? 4.573 -22.634 1.407 1.00 83.44 188 ALA A CA 1
ATOM 1469 C C . ALA A 1 188 ? 5.647 -21.536 1.545 1.00 83.44 188 ALA A C 1
ATOM 1471 O O . ALA A 1 188 ? 5.981 -21.151 2.665 1.00 83.44 188 ALA A O 1
ATOM 1472 N N . GLU A 1 189 ? 6.118 -20.983 0.420 1.00 83.06 189 GLU A N 1
ATOM 1473 C CA . GLU A 1 189 ? 7.096 -19.884 0.371 1.00 83.06 189 GLU A CA 1
ATOM 1474 C C . GLU A 1 189 ? 6.549 -18.595 1.022 1.00 83.06 189 GLU A C 1
ATOM 1476 O O . GLU A 1 189 ? 7.308 -17.789 1.558 1.00 83.06 189 GLU A O 1
ATOM 1481 N N . ASP A 1 190 ? 5.223 -18.419 1.046 1.00 90.00 190 ASP A N 1
ATOM 1482 C CA . ASP A 1 190 ? 4.567 -17.268 1.668 1.00 90.00 190 AS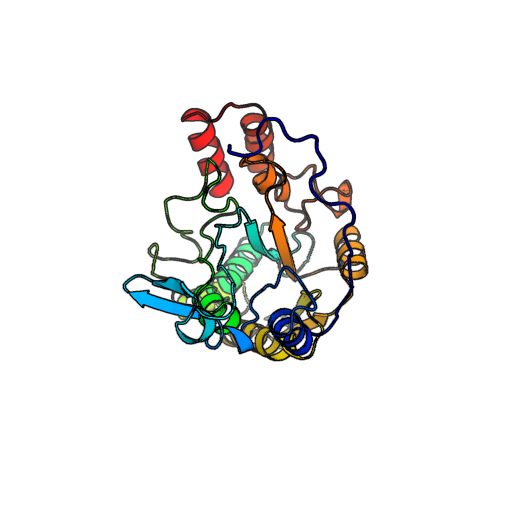P A CA 1
ATOM 1483 C C . ASP A 1 190 ? 4.472 -17.362 3.203 1.00 90.00 190 ASP A C 1
ATOM 1485 O O . ASP A 1 190 ? 4.335 -16.334 3.874 1.00 90.00 190 ASP A O 1
ATOM 1489 N N . GLN A 1 191 ? 4.529 -18.563 3.794 1.00 92.38 191 GLN A N 1
ATOM 1490 C CA . GLN A 1 191 ? 4.261 -18.756 5.230 1.00 92.38 191 GLN A CA 1
ATOM 1491 C C . GLN A 1 191 ? 5.158 -17.916 6.151 1.00 92.38 191 GLN A C 1
ATOM 1493 O O . GLN A 1 191 ? 4.616 -17.268 7.052 1.00 92.38 191 GLN A O 1
ATOM 1498 N N . PRO A 1 192 ? 6.485 -17.817 5.927 1.00 94.56 192 PRO A N 1
ATOM 1499 C CA . PRO A 1 192 ? 7.346 -16.979 6.761 1.00 94.56 192 PRO A CA 1
ATOM 1500 C C . PRO A 1 192 ? 6.915 -15.505 6.780 1.00 94.56 192 PRO A C 1
ATOM 1502 O O . PRO A 1 192 ? 6.945 -14.853 7.827 1.00 94.56 192 PRO A O 1
ATOM 1505 N N . ARG A 1 193 ? 6.446 -14.985 5.639 1.00 95.06 193 ARG A N 1
ATOM 1506 C CA . ARG A 1 193 ? 5.910 -13.624 5.514 1.00 95.06 193 ARG A CA 1
ATOM 1507 C C . ARG A 1 193 ? 4.573 -13.468 6.240 1.00 95.06 193 ARG A C 1
ATOM 1509 O O . ARG A 1 193 ? 4.349 -12.453 6.903 1.00 95.06 193 ARG A O 1
ATOM 1516 N N . LEU A 1 194 ? 3.697 -14.466 6.143 1.00 96.75 194 LEU A N 1
ATOM 1517 C CA . LEU A 1 194 ? 2.408 -14.481 6.839 1.00 96.75 194 LEU A CA 1
ATOM 1518 C C . LEU A 1 194 ? 2.581 -14.554 8.369 1.00 96.75 194 LEU A C 1
ATOM 1520 O O . LEU A 1 194 ? 1.865 -13.889 9.118 1.00 96.75 194 LEU A O 1
ATOM 1524 N N . ASP A 1 195 ? 3.579 -15.285 8.856 1.00 97.50 195 ASP A N 1
ATOM 1525 C CA . ASP A 1 195 ? 3.937 -15.290 10.276 1.00 97.50 195 ASP A CA 1
ATOM 1526 C C . ASP A 1 195 ? 4.570 -13.977 10.723 1.00 97.50 195 ASP A C 1
ATOM 1528 O O . ASP A 1 195 ? 4.301 -13.494 11.827 1.00 97.50 195 ASP A O 1
ATOM 1532 N N . TRP A 1 196 ? 5.383 -13.366 9.864 1.00 98.12 196 TRP A N 1
ATOM 1533 C CA . TRP A 1 196 ? 5.950 -12.054 10.128 1.00 98.12 196 TRP A CA 1
ATOM 1534 C C . TRP A 1 196 ? 4.862 -10.988 10.302 1.00 98.12 196 TRP A C 1
ATOM 1536 O O . TRP A 1 196 ? 4.881 -10.285 11.314 1.00 98.12 196 TRP A O 1
ATOM 1546 N N . ILE A 1 197 ? 3.864 -10.905 9.411 1.00 98.25 197 ILE A N 1
ATOM 1547 C CA . ILE A 1 197 ? 2.791 -9.905 9.553 1.00 98.25 197 ILE A CA 1
ATOM 1548 C C . ILE A 1 197 ? 1.947 -10.164 10.813 1.00 98.25 197 ILE A C 1
ATOM 1550 O O . ILE A 1 197 ? 1.636 -9.221 11.542 1.00 98.25 197 ILE A O 1
ATOM 1554 N N . ARG A 1 198 ? 1.680 -11.431 11.180 1.00 98.31 198 ARG A N 1
ATOM 1555 C CA . ARG A 1 198 ? 1.051 -11.768 12.477 1.00 98.31 198 ARG A CA 1
ATOM 1556 C C . ARG A 1 198 ? 1.867 -11.232 13.653 1.00 98.31 198 ARG A C 1
ATOM 1558 O O . ARG A 1 198 ? 1.293 -10.673 14.588 1.00 98.31 198 ARG A O 1
ATOM 1565 N N . LYS A 1 199 ? 3.197 -11.372 13.615 1.00 98.50 199 LYS A N 1
ATOM 1566 C CA . LYS A 1 199 ? 4.092 -10.829 14.651 1.00 98.50 199 LYS A CA 1
ATOM 1567 C C . LYS A 1 199 ? 4.030 -9.303 14.711 1.00 98.50 199 LYS A C 1
ATOM 1569 O O . LYS A 1 199 ? 4.028 -8.777 15.820 1.00 98.50 199 LYS A O 1
ATOM 1574 N N . GLN A 1 200 ? 3.923 -8.601 13.578 1.00 98.56 200 GLN A N 1
ATOM 1575 C CA . GLN A 1 200 ? 3.759 -7.139 13.566 1.00 98.56 200 GLN A CA 1
ATOM 1576 C C . GLN A 1 200 ? 2.472 -6.714 14.294 1.00 98.56 200 GLN A C 1
ATOM 1578 O O . GLN A 1 200 ? 2.523 -5.876 15.191 1.00 98.56 200 GLN A O 1
ATOM 1583 N N . PHE A 1 201 ? 1.337 -7.359 14.008 1.00 98.62 201 PHE A N 1
ATOM 1584 C CA . PHE A 1 201 ? 0.061 -7.070 14.681 1.00 98.62 201 PHE A CA 1
ATOM 1585 C C . PHE A 1 201 ? 0.060 -7.473 16.163 1.00 98.62 201 PHE A C 1
ATOM 1587 O O . PHE A 1 201 ? -0.487 -6.756 17.005 1.00 98.62 201 PHE A O 1
ATOM 1594 N N . LYS A 1 202 ? 0.752 -8.564 16.519 1.00 98.50 202 LYS A N 1
ATOM 1595 C CA . LYS A 1 202 ? 0.914 -9.004 17.912 1.00 98.50 202 LYS A CA 1
ATOM 1596 C C . LYS A 1 202 ? 1.610 -7.955 18.786 1.00 98.50 202 LYS A C 1
ATOM 1598 O O . LYS A 1 202 ? 1.306 -7.880 19.974 1.00 98.50 202 LYS A O 1
ATOM 1603 N N . LYS A 1 203 ? 2.478 -7.102 18.223 1.00 98.44 203 LYS A N 1
ATOM 1604 C CA . LYS A 1 203 ? 3.100 -5.973 18.949 1.00 98.44 203 LYS A CA 1
ATOM 1605 C C . LYS A 1 203 ? 2.068 -4.973 19.509 1.00 98.44 203 LYS A C 1
ATOM 1607 O O . LYS A 1 203 ? 2.364 -4.264 20.471 1.00 98.44 203 LYS A O 1
ATOM 1612 N N . LEU A 1 204 ? 0.866 -4.933 18.925 1.00 98.56 204 LEU A N 1
ATOM 1613 C CA . LEU A 1 204 ? -0.275 -4.119 19.361 1.00 98.56 204 LEU A CA 1
ATOM 1614 C C . LEU A 1 204 ? -1.312 -4.908 20.180 1.00 98.56 204 LEU A C 1
ATOM 1616 O O . LEU A 1 204 ? -2.354 -4.359 20.526 1.00 98.56 204 LEU A O 1
ATOM 1620 N N . GLY A 1 205 ? -1.065 -6.194 20.454 1.00 98.00 205 GLY A N 1
ATOM 1621 C CA . GLY A 1 205 ? -2.038 -7.091 21.086 1.00 98.00 205 GLY A CA 1
ATOM 1622 C C . GLY A 1 205 ? -3.181 -7.533 20.165 1.00 98.00 205 GLY A C 1
ATOM 1623 O O . GLY A 1 205 ? -4.141 -8.139 20.632 1.00 98.00 205 GLY A O 1
ATOM 1624 N N . ILE A 1 206 ? -3.098 -7.251 18.860 1.00 98.62 206 ILE A N 1
ATOM 1625 C CA . ILE A 1 206 ? -4.140 -7.605 17.891 1.00 98.62 206 ILE A CA 1
ATOM 1626 C C . ILE A 1 206 ? -3.968 -9.060 17.449 1.00 98.62 206 ILE A C 1
ATOM 1628 O O . ILE A 1 206 ? -2.875 -9.485 17.063 1.00 98.62 206 ILE A O 1
ATOM 1632 N N . GLN A 1 207 ? -5.068 -9.811 17.433 1.00 98.38 207 GLN A N 1
ATOM 1633 C CA . GLN A 1 207 ? -5.121 -11.135 16.826 1.00 98.38 207 GLN A CA 1
ATOM 1634 C C . GLN A 1 207 ? -5.435 -11.006 15.331 1.00 98.38 207 GLN A C 1
ATOM 1636 O O . GLN A 1 207 ? -6.547 -10.652 14.944 1.00 98.38 207 GLN A O 1
ATOM 1641 N N . LEU A 1 208 ? -4.458 -11.317 14.479 1.00 98.56 208 LEU A N 1
ATOM 1642 C CA . LEU A 1 208 ? -4.624 -11.264 13.027 1.00 98.56 208 LEU A CA 1
ATOM 1643 C C . LEU A 1 208 ? -5.023 -12.632 12.460 1.00 98.56 208 LEU A C 1
ATOM 1645 O O . LEU A 1 208 ? -4.273 -13.605 12.569 1.00 98.56 208 LEU A O 1
ATOM 1649 N N . VAL A 1 209 ? -6.182 -12.699 11.809 1.00 98.50 209 VAL A N 1
ATOM 1650 C CA . VAL A 1 209 ? -6.663 -13.879 11.086 1.00 98.50 209 VAL A CA 1
ATOM 1651 C C . VAL A 1 209 ? -6.423 -13.681 9.595 1.00 98.50 209 VAL A C 1
ATOM 1653 O O . VAL A 1 209 ? -7.035 -12.829 8.955 1.00 98.50 209 VAL A O 1
ATOM 1656 N N . ILE A 1 210 ? -5.538 -14.497 9.035 1.00 98.31 210 ILE A N 1
ATOM 1657 C CA . ILE A 1 210 ? -5.178 -14.438 7.617 1.00 98.31 210 ILE A CA 1
ATOM 1658 C C . ILE A 1 210 ? -6.185 -15.248 6.800 1.00 98.31 210 ILE A C 1
ATOM 1660 O O . ILE A 1 210 ? -6.485 -16.395 7.131 1.00 98.31 210 ILE 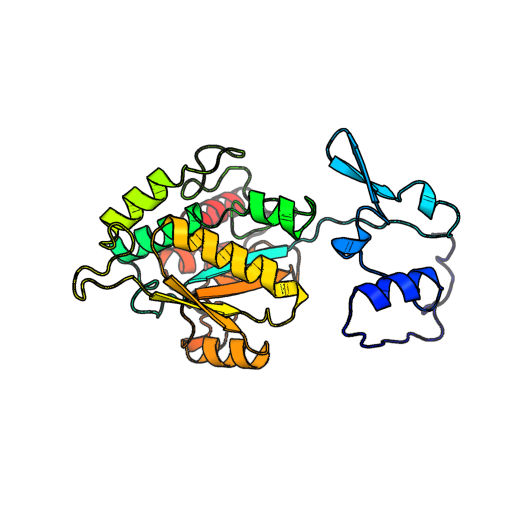A O 1
ATOM 1664 N N . ARG A 1 211 ? -6.705 -14.639 5.734 1.00 97.44 211 ARG A N 1
ATOM 1665 C CA . ARG A 1 211 ? -7.690 -15.203 4.811 1.00 97.44 211 ARG A CA 1
ATOM 1666 C C . ARG A 1 211 ? -7.099 -15.247 3.405 1.00 97.44 211 ARG A C 1
ATOM 1668 O O . ARG A 1 211 ? -7.286 -14.328 2.609 1.00 97.44 211 ARG A O 1
ATOM 1675 N N . SER A 1 212 ? -6.401 -16.332 3.098 1.00 96.06 212 SER A N 1
ATOM 1676 C CA . SER A 1 212 ? -5.794 -16.523 1.781 1.00 96.06 212 SER A CA 1
ATOM 1677 C C . SER A 1 212 ? -6.838 -16.948 0.744 1.00 96.06 212 SER A C 1
ATOM 1679 O O . SER A 1 212 ? -7.699 -17.782 1.026 1.00 96.06 212 SER A O 1
ATOM 1681 N N . SER A 1 213 ? -6.790 -16.377 -0.460 1.00 96.06 213 SER A N 1
ATOM 1682 C CA . SER A 1 213 ? -7.688 -16.742 -1.566 1.00 96.06 213 SER A CA 1
ATOM 1683 C C . SER A 1 213 ? -7.089 -16.400 -2.932 1.00 96.06 213 SER A C 1
ATOM 1685 O O . SER A 1 213 ? -6.204 -15.562 -3.022 1.00 96.06 213 SER A O 1
ATOM 1687 N N . SER A 1 214 ? -7.581 -17.005 -4.018 1.00 96.06 214 SER A N 1
ATOM 1688 C CA . SER A 1 214 ? -7.180 -16.606 -5.380 1.00 96.06 214 SER A CA 1
ATOM 1689 C C . SER A 1 214 ? -7.441 -15.116 -5.638 1.00 96.06 214 SER A C 1
ATOM 1691 O O . SER A 1 214 ? -8.410 -14.575 -5.099 1.00 96.06 214 SER A O 1
ATOM 1693 N N . TYR A 1 215 ? -6.685 -14.496 -6.547 1.00 94.81 215 TYR A N 1
ATOM 1694 C CA . TYR A 1 215 ? -6.869 -13.088 -6.915 1.00 94.81 215 TYR A CA 1
ATOM 1695 C C . TYR A 1 215 ? -8.316 -12.747 -7.310 1.00 94.81 215 TYR A C 1
ATOM 1697 O O . TYR A 1 215 ? -8.894 -11.817 -6.759 1.00 94.81 215 TYR A O 1
ATOM 1705 N N . ASN A 1 216 ? -8.958 -13.559 -8.159 1.00 96.06 216 ASN A N 1
ATOM 1706 C CA . ASN A 1 216 ? -10.353 -13.331 -8.566 1.00 96.06 216 ASN A CA 1
ATOM 1707 C C . ASN A 1 216 ? -11.323 -13.339 -7.376 1.00 96.06 216 ASN A C 1
ATOM 1709 O O . ASN A 1 216 ? -12.271 -12.560 -7.331 1.00 96.06 216 ASN A O 1
ATOM 1713 N N . ARG A 1 217 ? -11.074 -14.195 -6.379 1.00 97.44 217 ARG A N 1
ATOM 1714 C CA . ARG A 1 217 ? -11.885 -14.252 -5.156 1.00 97.44 217 ARG A CA 1
ATOM 1715 C C . ARG A 1 217 ? -11.633 -13.055 -4.239 1.00 97.44 217 ARG A C 1
ATOM 1717 O O . ARG A 1 217 ? -12.576 -12.590 -3.604 1.00 97.44 217 ARG A O 1
ATOM 1724 N N . LEU A 1 218 ? -10.397 -12.559 -4.170 1.00 97.69 218 LEU A N 1
ATOM 1725 C CA . LEU A 1 218 ? -10.081 -11.314 -3.472 1.00 97.69 218 LEU A CA 1
ATOM 1726 C C . LEU A 1 218 ? -10.802 -10.128 -4.131 1.00 97.69 218 LEU A C 1
ATOM 1728 O O . LEU A 1 218 ? -11.496 -9.390 -3.439 1.00 97.69 218 LEU A O 1
ATOM 1732 N N . GLN A 1 219 ? -10.725 -10.007 -5.459 1.00 97.00 219 GLN A N 1
ATOM 1733 C CA . GLN A 1 219 ? -11.425 -8.970 -6.227 1.00 97.00 219 GLN A CA 1
ATOM 1734 C C . GLN A 1 219 ? -12.949 -9.028 -6.021 1.00 97.00 219 GLN A C 1
ATOM 1736 O O . GLN A 1 219 ? -13.570 -8.001 -5.755 1.00 97.00 219 GLN A O 1
ATOM 1741 N N . ASP A 1 220 ? -13.544 -10.227 -6.038 1.00 97.81 220 ASP A N 1
ATOM 1742 C CA . ASP A 1 220 ? -14.969 -10.435 -5.736 1.00 97.81 220 ASP A CA 1
ATOM 1743 C C . ASP A 1 220 ? -15.337 -9.917 -4.334 1.00 97.81 220 ASP A C 1
ATOM 1745 O O . ASP A 1 220 ? -16.281 -9.139 -4.185 1.00 97.81 220 ASP A O 1
ATOM 1749 N N . LYS A 1 221 ? -14.558 -10.268 -3.301 1.00 98.00 221 LYS A N 1
ATOM 1750 C CA . LYS A 1 221 ? -14.770 -9.751 -1.937 1.00 98.00 221 LYS A CA 1
ATOM 1751 C C . LYS A 1 221 ? -14.659 -8.228 -1.874 1.00 98.00 221 LYS A C 1
ATOM 1753 O O . LYS A 1 221 ? -15.480 -7.600 -1.210 1.00 98.00 221 LYS A O 1
ATOM 1758 N N . MET A 1 222 ? -13.666 -7.640 -2.545 1.00 97.75 222 MET A N 1
ATOM 1759 C CA . MET A 1 222 ? -13.463 -6.188 -2.572 1.00 97.75 222 MET A CA 1
ATOM 1760 C C . MET A 1 222 ? -14.646 -5.468 -3.226 1.00 97.75 222 MET A C 1
ATOM 1762 O O . MET A 1 222 ? -15.156 -4.511 -2.652 1.00 97.75 222 MET A O 1
ATOM 1766 N N . SER A 1 223 ? -15.144 -5.975 -4.361 1.00 97.31 223 SER A N 1
ATOM 1767 C CA . SER A 1 223 ? -16.320 -5.419 -5.054 1.00 97.31 223 SER A CA 1
ATOM 1768 C C . SER A 1 223 ? -17.601 -5.462 -4.215 1.00 97.31 223 SER A C 1
ATOM 1770 O O . SER A 1 223 ? -18.500 -4.649 -4.395 1.00 97.31 223 SER A O 1
ATOM 1772 N N . LYS A 1 224 ? -17.670 -6.382 -3.246 1.00 97.75 224 LYS A N 1
ATOM 1773 C CA . LYS A 1 224 ? -18.783 -6.521 -2.298 1.00 97.75 224 LYS A CA 1
ATOM 1774 C C . LYS A 1 224 ? -18.530 -5.813 -0.963 1.00 97.75 224 LYS A C 1
ATOM 1776 O O . LYS A 1 224 ? -19.349 -5.933 -0.056 1.00 97.75 224 LYS A O 1
ATOM 1781 N N . GLY A 1 225 ? -17.384 -5.144 -0.799 1.00 96.94 225 GLY A N 1
ATOM 1782 C CA . GLY A 1 225 ? -16.987 -4.499 0.456 1.00 96.94 225 GLY A CA 1
ATOM 1783 C C . GLY A 1 225 ? -16.765 -5.479 1.615 1.00 96.94 225 GLY A C 1
ATOM 1784 O O . GLY A 1 225 ? -16.896 -5.097 2.773 1.00 96.94 225 GLY A O 1
ATOM 1785 N N . GLN A 1 226 ? -16.463 -6.747 1.321 1.00 97.50 226 GLN A N 1
ATOM 1786 C CA . GLN A 1 226 ? -16.355 -7.840 2.300 1.00 97.50 226 GLN A CA 1
ATOM 1787 C C . GLN A 1 226 ? -14.931 -8.061 2.837 1.00 97.50 226 GLN A C 1
ATOM 1789 O O . GLN A 1 226 ? -14.712 -8.974 3.638 1.00 97.50 226 GLN A O 1
ATOM 1794 N N . THR A 1 227 ? -13.957 -7.269 2.389 1.00 97.94 227 THR A N 1
ATOM 1795 C CA . THR A 1 227 ? -12.600 -7.250 2.948 1.00 97.94 227 THR A CA 1
ATOM 1796 C C . THR A 1 227 ? -12.536 -6.330 4.165 1.00 97.94 227 THR A C 1
ATOM 1798 O O . THR A 1 227 ? -13.318 -5.385 4.280 1.00 97.94 227 THR A O 1
ATOM 1801 N N . GLN A 1 228 ? -11.592 -6.593 5.072 1.00 98.31 228 GLN A N 1
ATOM 1802 C CA . GLN A 1 228 ? -11.313 -5.701 6.203 1.00 98.31 228 GLN A CA 1
ATOM 1803 C C . GLN A 1 228 ? -9.958 -5.010 6.029 1.00 98.31 228 GLN A C 1
ATOM 1805 O O . GLN A 1 228 ? -9.900 -3.802 5.801 1.00 98.31 228 GLN A O 1
ATOM 1810 N N . LEU A 1 229 ? -8.876 -5.786 6.077 1.00 98.50 229 LEU A N 1
ATOM 1811 C CA . LEU A 1 229 ? -7.558 -5.381 5.608 1.00 98.50 229 LEU A CA 1
ATOM 1812 C C . LEU A 1 229 ? -7.190 -6.254 4.420 1.00 98.50 229 LEU A C 1
ATOM 1814 O O . LEU A 1 229 ? -7.508 -7.441 4.408 1.00 98.50 229 LEU A O 1
ATOM 1818 N N . PHE A 1 230 ? -6.503 -5.686 3.443 1.00 98.06 230 PHE A N 1
ATOM 1819 C CA . PHE A 1 230 ? -5.991 -6.446 2.312 1.00 98.06 230 PHE A CA 1
ATOM 1820 C C . PHE A 1 230 ? -4.691 -5.840 1.807 1.00 98.06 230 PHE A C 1
ATOM 1822 O O . PHE A 1 230 ? -4.382 -4.684 2.090 1.00 98.06 230 PHE A O 1
ATOM 1829 N N . GLU A 1 231 ? -3.933 -6.619 1.053 1.00 95.31 231 GLU A N 1
ATOM 1830 C CA . GLU A 1 231 ? -2.702 -6.164 0.417 1.00 95.31 231 GLU A CA 1
ATOM 1831 C C . GLU A 1 231 ? -2.803 -6.217 -1.099 1.00 95.31 231 GLU A C 1
ATOM 1833 O O . GLU A 1 231 ? -3.363 -7.159 -1.661 1.00 95.31 231 GLU A O 1
ATOM 1838 N N . LEU A 1 232 ? -2.231 -5.210 -1.752 1.00 94.88 232 LEU A N 1
ATOM 1839 C CA . LEU A 1 232 ? -2.086 -5.152 -3.200 1.00 94.88 232 LEU A CA 1
ATOM 1840 C C . LEU A 1 232 ? -0.782 -4.446 -3.577 1.00 94.88 232 LEU A C 1
ATOM 1842 O O . LEU A 1 232 ? -0.125 -3.800 -2.760 1.00 94.88 232 LEU A O 1
ATOM 1846 N N . GLY A 1 233 ? -0.416 -4.592 -4.846 1.00 94.62 233 GLY A N 1
ATOM 1847 C CA . GLY A 1 233 ? 0.581 -3.764 -5.505 1.00 94.62 233 GLY A CA 1
ATOM 1848 C C . GLY A 1 233 ? -0.050 -3.036 -6.682 1.00 94.62 233 GLY A C 1
ATOM 1849 O O . GLY A 1 233 ? -0.963 -3.564 -7.317 1.00 94.62 233 GLY A O 1
ATOM 1850 N N . TRP A 1 234 ? 0.450 -1.841 -6.967 1.00 96.00 234 TRP A N 1
ATOM 1851 C CA . TRP A 1 234 ? 0.113 -1.073 -8.155 1.00 96.00 234 TRP A CA 1
ATOM 1852 C C . TRP A 1 234 ? 1.382 -0.751 -8.933 1.00 96.00 234 TRP A C 1
ATOM 1854 O O . TRP A 1 234 ? 2.390 -0.358 -8.342 1.00 96.00 234 TRP A O 1
ATOM 1864 N N . ASN A 1 235 ? 1.334 -0.928 -10.248 1.00 94.38 235 ASN A N 1
ATOM 1865 C CA . ASN A 1 235 ? 2.412 -0.573 -11.163 1.00 94.38 235 ASN A CA 1
ATOM 1866 C C . ASN A 1 235 ? 1.933 0.593 -12.025 1.00 94.38 235 ASN A C 1
ATOM 1868 O O . ASN A 1 235 ? 0.762 0.622 -12.383 1.00 94.38 235 ASN A O 1
ATOM 1872 N N . ALA A 1 236 ? 2.829 1.515 -12.374 1.00 93.12 236 ALA A N 1
ATOM 1873 C CA . ALA A 1 236 ? 2.494 2.597 -13.292 1.00 93.12 236 ALA A CA 1
ATOM 1874 C C . ALA A 1 236 ? 2.088 2.033 -14.664 1.00 93.12 236 ALA A C 1
ATOM 1876 O O . ALA A 1 236 ? 2.921 1.433 -15.347 1.00 93.12 236 ALA A O 1
ATOM 1877 N N . ASP A 1 237 ? 0.847 2.273 -15.083 1.00 92.94 237 ASP A N 1
ATOM 1878 C CA . ASP A 1 237 ? 0.405 2.008 -16.460 1.00 92.94 237 ASP A CA 1
ATOM 1879 C C . ASP A 1 237 ? 0.933 3.087 -17.418 1.00 92.94 237 ASP A C 1
ATOM 1881 O O . ASP A 1 237 ? 1.248 2.830 -18.580 1.00 92.94 237 ASP A O 1
ATOM 1885 N N . TYR A 1 238 ? 1.064 4.311 -16.902 1.00 93.38 238 TYR A N 1
ATOM 1886 C CA . TYR A 1 238 ? 1.679 5.465 -17.547 1.00 93.38 238 TYR A CA 1
ATOM 1887 C C . TYR A 1 238 ? 2.399 6.322 -16.490 1.00 93.38 238 TYR A C 1
ATOM 1889 O O . TYR A 1 238 ? 2.026 6.292 -15.315 1.00 93.38 238 TYR A O 1
ATOM 1897 N N . PRO A 1 239 ? 3.456 7.072 -16.862 1.00 91.12 239 PRO A N 1
ATOM 1898 C CA . PRO A 1 239 ? 4.350 7.724 -15.904 1.00 91.12 239 PRO A CA 1
ATOM 1899 C C . PRO A 1 239 ? 3.789 9.052 -15.360 1.00 91.12 239 PRO A C 1
ATOM 1901 O O . PRO A 1 239 ? 4.426 10.099 -15.473 1.00 91.12 239 PRO A O 1
ATOM 1904 N N . ASP A 1 240 ? 2.596 9.018 -14.766 1.00 96.88 240 ASP A N 1
ATOM 1905 C CA . ASP A 1 240 ? 1.910 10.186 -14.207 1.00 96.88 240 ASP A CA 1
ATOM 1906 C C . ASP A 1 240 ? 1.409 9.910 -12.771 1.00 96.88 240 ASP A C 1
ATOM 1908 O O . ASP A 1 240 ? 0.903 8.815 -12.509 1.00 96.88 240 ASP A O 1
ATOM 1912 N N . PRO A 1 241 ? 1.528 10.863 -11.820 1.00 97.06 241 PRO A N 1
ATOM 1913 C CA . PRO A 1 241 ? 1.034 10.682 -10.448 1.00 97.06 241 PRO A CA 1
ATOM 1914 C C . PRO A 1 241 ? -0.465 10.402 -10.352 1.00 97.06 241 PRO A C 1
ATOM 1916 O O . PRO A 1 241 ? -0.908 9.777 -9.387 1.00 97.06 241 PRO A O 1
ATOM 1919 N N . GLU A 1 242 ? -1.257 10.852 -11.324 1.00 97.38 242 GLU A N 1
ATOM 1920 C CA . GLU A 1 242 ? -2.692 10.590 -11.368 1.00 97.38 242 GLU A CA 1
ATOM 1921 C C . GLU A 1 242 ? -2.995 9.086 -11.373 1.00 97.38 242 GLU A C 1
ATOM 1923 O O . GLU A 1 242 ? -3.866 8.666 -10.612 1.00 97.38 242 GLU A O 1
ATOM 1928 N N . ASN A 1 243 ? -2.181 8.265 -12.052 1.00 96.88 243 ASN A N 1
ATOM 1929 C CA . ASN A 1 243 ? -2.316 6.803 -12.075 1.00 96.88 243 ASN A CA 1
ATOM 1930 C C . ASN A 1 243 ? -2.104 6.138 -10.702 1.00 96.88 243 ASN A C 1
ATOM 1932 O O . ASN A 1 243 ? -2.410 4.967 -10.537 1.00 96.88 243 ASN A O 1
ATOM 1936 N N . PHE A 1 244 ? -1.608 6.859 -9.695 1.00 97.88 244 PHE A N 1
ATOM 1937 C CA . PHE A 1 244 ? -1.516 6.366 -8.316 1.00 97.88 244 PHE A CA 1
ATOM 1938 C C . PHE A 1 244 ? -2.568 7.009 -7.418 1.00 97.88 244 PHE A C 1
ATOM 1940 O O . PHE A 1 244 ? -3.202 6.339 -6.603 1.00 97.88 244 PHE A O 1
ATOM 1947 N N . LEU A 1 245 ? -2.786 8.314 -7.577 1.00 98.12 245 LEU A N 1
ATOM 1948 C CA . LEU A 1 245 ? -3.742 9.068 -6.769 1.00 98.12 245 LEU A CA 1
ATOM 1949 C C . LEU A 1 245 ? -5.200 8.688 -7.085 1.00 98.12 245 LEU A C 1
ATOM 1951 O O . LEU A 1 245 ? -6.064 8.784 -6.214 1.00 98.12 245 LEU A O 1
ATOM 1955 N N . PHE A 1 246 ? -5.489 8.169 -8.282 1.00 97.75 246 PHE A N 1
ATOM 1956 C CA . PHE A 1 246 ? -6.841 7.734 -8.645 1.00 97.75 246 PHE A CA 1
ATOM 1957 C C . PHE A 1 246 ? -7.332 6.524 -7.828 1.00 97.75 246 PHE A C 1
ATOM 1959 O O . PHE A 1 246 ? -8.543 6.315 -7.728 1.00 97.75 246 PHE A O 1
ATOM 1966 N N . LEU A 1 247 ? -6.420 5.777 -7.187 1.00 97.62 247 LEU A N 1
ATOM 1967 C CA . LEU A 1 247 ? -6.736 4.674 -6.268 1.00 97.62 247 LEU A CA 1
ATOM 1968 C C . LEU A 1 247 ? -7.397 5.154 -4.972 1.00 97.62 247 LEU A C 1
ATOM 1970 O O . LEU A 1 247 ? -7.942 4.353 -4.220 1.00 97.62 247 LEU A O 1
ATOM 1974 N N . LEU A 1 248 ? -7.337 6.455 -4.693 1.00 98.06 248 LEU A N 1
ATOM 1975 C CA . LEU A 1 248 ? -7.995 7.091 -3.555 1.00 98.06 248 LEU A CA 1
ATOM 1976 C C . LEU A 1 248 ? -9.114 8.037 -4.009 1.00 98.06 248 LEU A C 1
ATOM 1978 O O . LEU A 1 248 ? -9.743 8.680 -3.175 1.00 98.06 248 LEU A O 1
ATOM 1982 N N . TYR A 1 249 ? -9.384 8.131 -5.315 1.00 98.56 249 TYR A N 1
ATOM 1983 C CA . TYR A 1 249 ? -10.446 8.985 -5.828 1.00 98.56 249 TYR A CA 1
ATOM 1984 C C . TYR A 1 249 ? -11.819 8.364 -5.559 1.00 98.56 249 TYR A C 1
ATOM 1986 O O . TYR A 1 249 ? -12.082 7.212 -5.916 1.00 98.56 249 TYR A O 1
ATOM 1994 N N . GLY A 1 250 ? -12.716 9.134 -4.949 1.00 98.00 250 GLY A N 1
ATOM 1995 C CA . GLY A 1 250 ? -14.016 8.664 -4.487 1.00 98.00 250 GLY A CA 1
ATOM 1996 C C . GLY A 1 250 ? -14.899 8.068 -5.582 1.00 98.00 250 GLY A C 1
ATOM 1997 O O . GLY A 1 250 ? -15.482 6.997 -5.411 1.00 98.00 250 GLY A O 1
ATOM 1998 N N . LYS A 1 251 ? -14.934 8.686 -6.770 1.00 98.12 251 LYS A N 1
ATOM 1999 C CA . LYS A 1 251 ? -15.733 8.158 -7.895 1.00 98.12 251 LYS A CA 1
ATOM 2000 C C . LYS A 1 251 ? -15.185 6.853 -8.480 1.00 98.12 251 LYS A C 1
ATOM 2002 O O . LYS A 1 251 ? -15.893 6.197 -9.239 1.00 98.12 251 LYS A O 1
ATOM 2007 N N . ASN A 1 252 ? -13.970 6.453 -8.112 1.00 98.31 252 ASN A N 1
ATOM 2008 C CA . ASN A 1 252 ? -13.390 5.167 -8.496 1.00 98.31 252 ASN A CA 1
ATOM 2009 C C . ASN A 1 252 ? -13.664 4.065 -7.464 1.00 98.31 252 ASN A C 1
ATOM 2011 O O . ASN A 1 252 ? -13.014 3.026 -7.518 1.00 98.31 252 ASN A O 1
ATOM 2015 N N . SER A 1 253 ? -14.569 4.284 -6.504 1.00 98.25 253 SER A N 1
ATOM 2016 C CA . SER A 1 253 ? -14.959 3.303 -5.484 1.00 98.25 253 SER A CA 1
ATOM 2017 C C . SER A 1 253 ? -15.218 1.912 -6.077 1.00 98.25 253 SER A C 1
ATOM 2019 O O . SER A 1 253 ? -16.051 1.740 -6.972 1.00 98.25 253 SER A O 1
ATOM 2021 N N . LYS A 1 254 ? -14.533 0.893 -5.544 1.00 97.81 254 LYS A N 1
ATOM 2022 C CA . LYS A 1 254 ? -14.676 -0.496 -6.007 1.00 97.81 254 LYS A CA 1
ATOM 2023 C C . LYS A 1 254 ? -16.098 -1.016 -5.818 1.00 97.81 254 LYS A C 1
ATOM 2025 O O . LYS A 1 254 ? -16.584 -1.763 -6.660 1.00 97.81 254 LYS A O 1
ATOM 2030 N N . VAL A 1 255 ? -16.757 -0.629 -4.726 1.00 98.00 255 VAL A N 1
ATOM 2031 C CA . VAL A 1 255 ? -18.121 -1.076 -4.405 1.00 98.00 255 VAL A CA 1
ATOM 2032 C C . VAL A 1 255 ? -19.179 -0.293 -5.179 1.00 98.00 255 VAL A C 1
ATOM 2034 O O . VAL A 1 255 ? -20.149 -0.883 -5.641 1.00 98.00 255 VAL A O 1
ATOM 2037 N N . GLU A 1 256 ? -19.020 1.024 -5.320 1.00 97.12 256 GLU A N 1
ATOM 2038 C C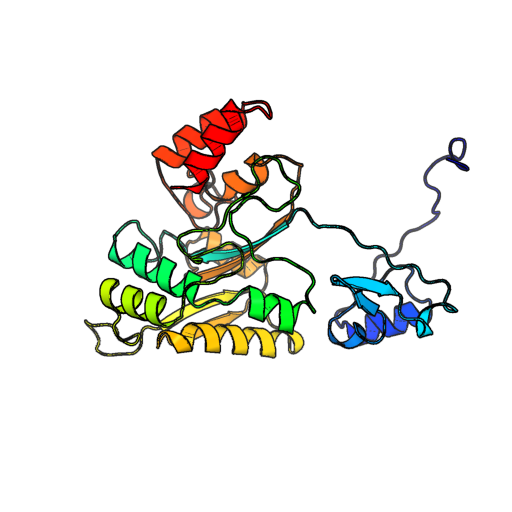A . GLU A 1 256 ? -20.071 1.865 -5.912 1.00 97.12 256 GLU A CA 1
ATOM 2039 C C . GLU A 1 256 ? -20.014 1.898 -7.440 1.00 97.12 256 GLU A C 1
ATOM 2041 O O . GLU A 1 256 ? -21.058 1.930 -8.089 1.00 97.12 256 GLU A O 1
ATOM 2046 N N . THR A 1 257 ? -18.812 1.898 -8.023 1.00 97.12 257 THR A N 1
ATOM 2047 C CA . THR A 1 257 ? -18.621 2.083 -9.471 1.00 97.12 257 THR A CA 1
ATOM 2048 C C . THR A 1 257 ? -17.830 0.960 -10.132 1.00 97.12 257 THR A C 1
ATOM 2050 O O . THR A 1 257 ? -17.717 0.937 -11.355 1.00 97.12 257 THR A O 1
ATOM 2053 N N . GLY A 1 258 ? -17.289 0.017 -9.353 1.00 96.69 258 GLY A N 1
ATOM 2054 C CA . GLY A 1 258 ? -16.400 -1.025 -9.867 1.00 96.69 258 GLY A CA 1
ATOM 2055 C C . GLY A 1 258 ? -14.999 -0.521 -10.232 1.00 96.69 258 GLY A C 1
ATOM 2056 O O . GLY A 1 258 ? -14.245 -1.270 -10.848 1.00 96.69 258 GLY A O 1
ATOM 2057 N N . GLY A 1 259 ? -14.649 0.722 -9.875 1.00 96.94 259 GLY A N 1
ATOM 2058 C CA . GLY A 1 259 ? -13.334 1.314 -10.147 1.00 96.94 259 GLY A CA 1
ATOM 2059 C C . GLY A 1 259 ? -12.221 0.776 -9.239 1.00 96.94 259 GLY A C 1
ATOM 2060 O O . GLY A 1 259 ? -12.449 -0.083 -8.397 1.00 96.94 259 GLY A O 1
ATOM 2061 N N . GLU A 1 260 ? -10.994 1.283 -9.377 1.00 96.19 260 GLU A N 1
ATOM 2062 C CA . GLU A 1 260 ? -9.817 0.713 -8.691 1.00 96.19 260 GLU A CA 1
ATOM 2063 C C . GLU A 1 260 ? -9.503 1.287 -7.300 1.00 96.19 260 GLU A C 1
ATOM 2065 O O . GLU A 1 260 ? -8.523 0.892 -6.667 1.00 96.19 260 GLU A O 1
ATOM 2070 N N . ASN A 1 261 ? -10.372 2.134 -6.745 1.00 98.06 261 ASN A N 1
ATOM 2071 C CA . ASN A 1 261 ? -10.310 2.494 -5.329 1.00 98.06 261 ASN A CA 1
ATOM 2072 C C . ASN A 1 261 ? -10.832 1.333 -4.471 1.00 98.06 261 ASN A C 1
ATOM 2074 O O . ASN A 1 261 ? -11.963 1.326 -3.979 1.00 98.06 261 ASN A O 1
ATOM 2078 N N . GLY A 1 262 ? -9.973 0.327 -4.297 1.00 97.19 262 GLY A N 1
ATOM 2079 C CA . GLY A 1 262 ? -10.243 -0.887 -3.528 1.00 97.19 262 GLY A CA 1
ATOM 2080 C C . GLY A 1 262 ? -10.487 -0.644 -2.040 1.00 97.19 262 GLY A C 1
ATOM 2081 O O . GLY A 1 262 ? -11.136 -1.456 -1.382 1.00 97.19 262 GLY A O 1
ATOM 2082 N N . ALA A 1 263 ? -9.970 0.464 -1.501 1.00 97.69 263 ALA A N 1
ATOM 2083 C CA . ALA A 1 263 ? -10.191 0.863 -0.116 1.00 97.69 263 ALA A CA 1
ATOM 2084 C C . ALA A 1 263 ? -11.571 1.506 0.090 1.00 97.69 263 ALA A C 1
ATOM 2086 O O . ALA A 1 263 ? -11.980 1.676 1.235 1.00 97.69 263 ALA A O 1
ATOM 2087 N N . ASN A 1 264 ? -12.288 1.861 -0.983 1.00 98.25 264 ASN A N 1
ATOM 2088 C CA . ASN A 1 264 ? -13.528 2.640 -0.943 1.00 98.25 264 ASN A CA 1
ATOM 2089 C C . ASN A 1 264 ? -13.362 3.961 -0.165 1.00 98.25 264 ASN A C 1
ATOM 2091 O O . ASN A 1 264 ? -14.256 4.387 0.570 1.00 98.25 264 ASN A O 1
ATOM 2095 N N . TYR A 1 265 ? -12.186 4.588 -0.274 1.00 98.31 265 TYR A N 1
ATOM 2096 C CA . TYR A 1 265 ? -11.915 5.882 0.349 1.00 98.31 265 TYR A CA 1
ATOM 2097 C C . TYR A 1 265 ? -12.751 6.980 -0.317 1.00 98.31 265 TYR A C 1
ATOM 2099 O O . TYR A 1 265 ? -12.884 7.008 -1.534 1.00 98.31 265 TYR A O 1
ATOM 2107 N N . GLN A 1 266 ? -13.322 7.869 0.489 1.00 97.88 266 GLN A N 1
ATOM 2108 C CA . GLN A 1 266 ? -14.246 8.920 0.076 1.00 97.88 266 GLN A CA 1
ATOM 2109 C C . GLN A 1 266 ? -13.931 10.193 0.862 1.00 97.88 266 GLN A C 1
ATOM 2111 O O . GLN A 1 266 ? -14.146 10.262 2.074 1.00 97.88 266 GLN A O 1
ATOM 2116 N N . ASN A 1 267 ? -13.427 11.224 0.188 1.00 98.19 267 ASN A N 1
ATOM 2117 C CA . ASN A 1 267 ? -13.144 12.505 0.825 1.00 98.19 267 ASN A CA 1
ATOM 2118 C C . ASN A 1 267 ? -13.354 13.647 -0.167 1.00 98.19 267 ASN A C 1
ATOM 2120 O O . ASN A 1 267 ? -12.562 13.842 -1.082 1.00 98.19 267 ASN A O 1
ATOM 2124 N N . ALA A 1 268 ? -14.380 14.466 0.070 1.00 98.38 268 ALA A N 1
ATOM 2125 C CA . ALA A 1 268 ? -14.765 15.534 -0.853 1.00 98.38 268 ALA A CA 1
ATOM 2126 C C . ALA A 1 268 ? -13.640 16.548 -1.136 1.00 98.38 268 ALA A C 1
ATOM 2128 O O . ALA A 1 268 ? -13.563 17.105 -2.233 1.00 98.38 268 ALA A O 1
ATOM 2129 N N . LYS A 1 269 ? -12.753 16.804 -0.161 1.00 98.44 269 LYS A N 1
ATOM 2130 C CA . LYS A 1 269 ? -11.604 17.697 -0.356 1.00 98.44 269 LYS A CA 1
ATOM 2131 C C . LYS A 1 269 ? -10.551 17.036 -1.242 1.00 98.44 269 LYS A C 1
ATOM 2133 O O . LYS A 1 269 ? -10.045 17.698 -2.146 1.00 98.44 269 LYS A O 1
ATOM 2138 N N . TYR A 1 270 ? -10.251 15.761 -0.997 1.00 98.56 270 TYR A N 1
ATOM 2139 C CA . TYR A 1 270 ? -9.355 14.972 -1.843 1.00 98.56 270 TYR A CA 1
ATOM 2140 C C . TYR A 1 270 ? -9.884 14.909 -3.279 1.00 98.56 270 TYR A C 1
ATOM 2142 O O . TYR A 1 270 ? -9.173 15.267 -4.211 1.00 98.56 270 TYR A O 1
ATOM 2150 N N . ASP A 1 271 ? -11.162 14.571 -3.446 1.00 98.69 271 ASP A N 1
ATOM 2151 C CA . ASP A 1 271 ? -11.816 14.423 -4.747 1.00 98.69 271 ASP A CA 1
ATOM 2152 C C . ASP A 1 271 ? -11.800 15.715 -5.561 1.00 98.69 271 ASP A C 1
ATOM 2154 O O . ASP A 1 271 ? -11.531 15.697 -6.762 1.00 98.69 271 ASP A O 1
ATOM 2158 N N . LYS A 1 272 ? -12.040 16.859 -4.910 1.00 98.69 272 LYS A N 1
ATOM 2159 C CA . LYS A 1 272 ? -11.959 18.167 -5.566 1.00 98.69 272 LYS A CA 1
ATOM 2160 C C . LYS A 1 272 ? -10.544 18.464 -6.067 1.00 98.69 272 LYS A C 1
ATOM 2162 O O . LYS A 1 272 ? -10.387 18.997 -7.163 1.00 98.69 272 LYS A O 1
ATOM 2167 N N . LEU A 1 273 ? -9.527 18.146 -5.266 1.00 98.69 273 LEU A N 1
ATOM 2168 C CA . LEU A 1 273 ? -8.130 18.351 -5.648 1.00 98.69 273 LEU A CA 1
ATOM 2169 C C . LEU A 1 273 ? -7.701 17.372 -6.745 1.00 98.69 273 LEU A C 1
ATOM 2171 O O . LEU A 1 273 ? -7.003 17.786 -7.664 1.00 98.69 273 LEU A O 1
ATOM 2175 N N . PHE A 1 274 ? -8.167 16.122 -6.701 1.00 98.69 274 PHE A N 1
ATOM 2176 C CA . PHE A 1 274 ? -7.925 15.129 -7.745 1.00 98.69 274 PHE A CA 1
ATOM 2177 C C . PHE A 1 274 ? -8.466 15.600 -9.103 1.00 98.69 274 PHE A C 1
ATOM 2179 O O . PHE A 1 274 ? -7.733 15.618 -10.090 1.00 98.69 274 PHE A O 1
ATOM 2186 N N . GLU A 1 275 ? -9.719 16.069 -9.142 1.00 98.50 275 GLU A N 1
ATOM 2187 C CA . GLU A 1 275 ? -10.351 16.581 -10.367 1.00 98.50 275 GLU A CA 1
ATOM 2188 C C . GLU A 1 275 ? -9.628 17.794 -10.963 1.00 98.50 275 GLU A C 1
ATOM 2190 O O . GLU A 1 275 ? -9.599 17.962 -12.184 1.00 98.50 275 GLU A O 1
ATOM 2195 N N . GLN A 1 276 ? -9.025 18.627 -10.114 1.00 98.25 276 GLN A N 1
ATOM 2196 C CA . GLN A 1 276 ? -8.158 19.715 -10.553 1.00 98.25 276 GLN A CA 1
ATOM 2197 C C . GLN A 1 276 ? -6.824 19.172 -11.089 1.00 98.25 276 GLN A C 1
ATOM 2199 O O . GLN A 1 276 ? -6.428 19.497 -12.206 1.00 98.25 276 GLN A O 1
ATOM 2204 N N . MET A 1 277 ? -6.139 18.344 -10.299 1.00 98.31 277 MET A N 1
ATOM 2205 C CA . MET A 1 277 ? -4.779 17.860 -10.544 1.00 98.31 277 MET A CA 1
ATOM 2206 C C . MET A 1 277 ? -4.657 17.027 -11.820 1.00 98.31 277 MET A C 1
ATOM 2208 O O . MET A 1 277 ? -3.658 17.163 -12.528 1.00 98.31 277 MET A O 1
ATOM 2212 N N . LYS A 1 278 ? -5.661 16.199 -12.137 1.00 97.12 278 LYS A N 1
ATOM 2213 C CA . LYS A 1 278 ? -5.613 15.263 -13.275 1.00 97.12 278 LYS A CA 1
ATOM 2214 C C . LYS A 1 278 ? -5.479 15.933 -14.648 1.00 97.12 278 LYS A C 1
ATOM 2216 O O . LYS A 1 278 ? -5.023 15.297 -15.586 1.00 97.12 278 LYS A O 1
ATOM 2221 N N . ASN A 1 279 ? -5.863 17.207 -14.768 1.00 96.00 279 ASN A N 1
ATOM 2222 C CA . ASN A 1 279 ? -5.796 17.971 -16.020 1.00 96.00 279 ASN A CA 1
ATOM 2223 C C . ASN A 1 279 ? -4.629 18.977 -16.051 1.00 96.00 279 ASN A C 1
ATOM 2225 O O . ASN A 1 279 ? -4.538 19.788 -16.972 1.00 96.00 279 ASN A O 1
ATOM 2229 N N . MET A 1 280 ? -3.763 18.980 -15.032 1.00 98.12 280 MET A N 1
ATOM 2230 C CA . MET A 1 280 ? -2.623 19.894 -14.950 1.00 98.12 280 MET A CA 1
ATOM 2231 C C . MET A 1 280 ? -1.371 19.265 -15.579 1.00 98.12 280 MET A C 1
ATOM 2233 O O . MET A 1 280 ? -1.137 18.070 -15.399 1.00 98.12 280 MET A O 1
ATOM 2237 N N . PRO A 1 281 ? -0.511 20.050 -16.253 1.00 97.50 281 PRO A N 1
ATOM 2238 C CA . PRO A 1 281 ? 0.817 19.582 -16.638 1.00 97.50 281 PRO A CA 1
ATOM 2239 C C . PRO A 1 281 ? 1.714 19.406 -15.403 1.00 97.50 281 PRO A C 1
ATOM 2241 O O . PRO A 1 281 ? 1.433 19.953 -14.336 1.00 97.50 281 PRO A O 1
ATOM 2244 N N . ASN A 1 282 ? 2.836 18.696 -15.550 1.00 97.38 282 ASN A N 1
ATOM 2245 C CA . ASN A 1 282 ? 3.860 18.576 -14.503 1.00 97.38 282 ASN A CA 1
ATOM 2246 C C . ASN A 1 282 ? 4.545 19.927 -14.237 1.00 97.38 282 ASN A C 1
ATOM 2248 O O . ASN A 1 282 ? 5.596 20.228 -14.799 1.00 97.38 282 ASN A O 1
ATOM 2252 N N . SER A 1 283 ? 3.919 20.743 -13.389 1.00 97.94 283 SER A N 1
ATOM 2253 C CA . SER A 1 283 ? 4.354 22.083 -12.996 1.00 97.94 283 SER A CA 1
ATOM 2254 C C . SER A 1 283 ? 4.449 22.221 -11.474 1.00 97.94 283 SER A C 1
ATOM 2256 O O . SER A 1 283 ? 3.943 21.383 -10.722 1.00 97.94 283 SER A O 1
ATOM 2258 N N . ALA A 1 284 ? 5.065 23.306 -10.999 1.00 97.94 284 ALA A N 1
ATOM 2259 C CA . ALA A 1 284 ? 5.158 23.599 -9.568 1.00 97.94 284 ALA A CA 1
ATOM 2260 C C . ALA A 1 284 ? 3.769 23.739 -8.912 1.00 97.94 284 ALA A C 1
ATOM 2262 O O . ALA A 1 284 ? 3.557 23.288 -7.789 1.00 97.94 284 ALA A O 1
ATOM 2263 N N . GLU A 1 285 ? 2.789 24.295 -9.626 1.00 98.25 285 GLU A N 1
ATOM 2264 C CA . GLU A 1 285 ? 1.410 24.409 -9.149 1.00 98.25 285 GLU A CA 1
ATOM 2265 C C . GLU A 1 285 ? 0.765 23.031 -8.973 1.00 98.25 285 GLU A C 1
ATOM 2267 O O . GLU A 1 285 ? 0.065 22.808 -7.984 1.00 98.25 285 GLU A O 1
ATOM 2272 N N . ARG A 1 286 ? 1.020 22.090 -9.898 1.00 98.38 286 ARG A N 1
ATOM 2273 C CA . ARG A 1 286 ? 0.530 20.708 -9.782 1.00 98.38 286 ARG A CA 1
ATOM 2274 C C . ARG A 1 286 ? 1.147 20.013 -8.574 1.00 98.38 286 ARG A C 1
ATOM 2276 O O . ARG A 1 286 ? 0.416 19.357 -7.836 1.00 98.38 286 ARG A O 1
ATOM 2283 N N . GLN A 1 287 ? 2.445 20.210 -8.332 1.00 97.88 287 GLN A N 1
ATOM 2284 C CA . GLN A 1 287 ? 3.124 19.679 -7.145 1.00 97.88 287 GLN A CA 1
ATOM 2285 C C . GLN A 1 287 ? 2.439 20.147 -5.854 1.00 97.88 287 GLN A C 1
ATOM 2287 O O . GLN A 1 287 ? 2.093 19.323 -5.016 1.00 97.88 287 GLN A O 1
ATOM 2292 N N . VAL A 1 288 ? 2.126 21.441 -5.733 1.00 97.62 288 VAL A N 1
ATOM 2293 C CA . VAL A 1 288 ? 1.423 21.981 -4.554 1.00 97.62 288 VAL A CA 1
ATOM 2294 C C . VAL A 1 288 ? 0.041 21.342 -4.358 1.00 97.62 288 VAL A C 1
ATOM 2296 O O . VAL A 1 288 ? -0.402 21.153 -3.223 1.00 97.62 288 VAL A O 1
ATOM 2299 N N . VAL A 1 289 ? -0.677 21.024 -5.441 1.00 98.31 289 VAL A N 1
ATOM 2300 C CA . VAL A 1 289 ? -1.962 20.309 -5.351 1.00 98.31 289 VAL A CA 1
ATOM 2301 C C . VAL A 1 289 ? -1.749 18.862 -4.902 1.00 98.31 289 VAL A C 1
ATOM 2303 O O . VAL A 1 289 ? -2.462 18.411 -4.007 1.00 98.31 289 VAL A O 1
ATOM 2306 N N . ILE A 1 290 ? -0.752 18.166 -5.456 1.00 98.19 290 ILE A N 1
ATOM 2307 C CA . ILE A 1 290 ? -0.381 16.798 -5.064 1.00 98.19 290 ILE A CA 1
ATOM 2308 C C . ILE A 1 290 ? -0.019 16.741 -3.575 1.00 98.19 290 ILE A C 1
ATOM 2310 O O . ILE A 1 290 ? -0.572 15.914 -2.853 1.00 98.19 290 ILE A O 1
ATOM 2314 N N . ASP A 1 291 ? 0.816 17.656 -3.084 1.00 96.38 291 ASP A N 1
ATOM 2315 C CA . ASP A 1 291 ? 1.226 17.696 -1.675 1.00 96.38 291 ASP A CA 1
ATOM 2316 C C . ASP A 1 291 ? 0.015 17.870 -0.745 1.00 96.38 291 ASP A C 1
ATOM 2318 O O . ASP A 1 291 ? -0.109 17.199 0.281 1.00 96.38 291 ASP A O 1
ATOM 2322 N N . LYS A 1 292 ? -0.944 18.723 -1.137 1.00 96.88 292 LYS A N 1
ATOM 2323 C CA . LYS A 1 292 ? -2.209 18.897 -0.405 1.00 96.88 292 LYS A CA 1
ATOM 2324 C C . LYS A 1 292 ? -3.078 17.647 -0.425 1.00 96.88 292 LYS A C 1
ATOM 2326 O O . LYS A 1 292 ? -3.784 17.423 0.551 1.00 96.88 292 LYS A O 1
ATOM 2331 N N . MET A 1 293 ? -3.079 16.883 -1.517 1.00 97.50 293 MET A N 1
ATOM 2332 C CA . MET A 1 293 ? -3.823 15.625 -1.616 1.00 97.50 293 MET A CA 1
ATOM 2333 C C . MET A 1 293 ? -3.213 14.551 -0.722 1.00 97.50 293 MET A C 1
ATOM 2335 O O . MET A 1 293 ? -3.942 13.899 0.014 1.00 97.50 293 MET A O 1
ATOM 2339 N N . VAL A 1 294 ? -1.889 14.389 -0.762 1.00 95.75 294 VAL A N 1
ATOM 2340 C CA . VAL A 1 294 ? -1.159 13.384 0.028 1.00 95.75 294 VAL A CA 1
ATOM 2341 C C . VAL A 1 294 ? -1.252 13.663 1.533 1.00 95.75 294 VAL A C 1
ATOM 2343 O O . VAL A 1 294 ? -1.206 12.733 2.332 1.00 95.75 294 VAL A O 1
ATOM 2346 N N . ALA A 1 295 ? -1.418 14.926 1.932 1.00 93.31 295 ALA A N 1
ATOM 2347 C CA . ALA A 1 295 ? -1.566 15.318 3.332 1.00 93.31 295 ALA A CA 1
ATOM 2348 C C . ALA A 1 295 ? -2.966 15.069 3.944 1.00 93.31 295 ALA A C 1
ATOM 2350 O O . ALA A 1 295 ? -3.125 15.271 5.151 1.00 93.31 295 ALA A O 1
ATOM 2351 N N . ILE A 1 296 ? -3.980 14.706 3.144 1.00 93.44 296 ILE A N 1
ATOM 2352 C CA . ILE A 1 296 ? -5.369 14.448 3.593 1.00 93.44 296 ILE A CA 1
ATOM 2353 C C . ILE A 1 296 ? -5.535 12.992 4.034 1.00 93.44 296 ILE A C 1
ATOM 2355 O O . ILE A 1 296 ? -6.163 12.783 5.100 1.00 93.44 296 ILE A O 1
#

Mean predicted aligned error: 5.67 Å

Sequence (296 aa):
LVDKNNKLPFLNKVHFLLEKETAPYWNKFLQGYYDKSGISSDNFDQAIEVKAKGQTVLAPRMSNKDIRLLTSNSTSVYYTAFNMLDKTVGGYTPSTQKLRQAISIAINEEEYISIFRNGRGSAAHGPIPAGIFGAAQDYNPFVYDALDKRKNITKAQALMVQAGYSNGINPVTNKPLVLYFDTTASSAEDQPRLDWIRKQFKKLGIQLVIRSSSYNRLQDKMSKGQTQLFELGWNADYPDPENFLFLLYGKNSKVETGGENGANYQNAKYDKLFEQMKNMPNSAERQVVIDKMVAI

pLDDT: mean 92.98, std 7.0, range [60.12, 98.75]

Foldseek 3Di:
DVCPPPDPDPDPDDDDDDDDDQVVVVVCVLVVVDPDDDAAPVCDVVQWDQDPPRDIAGDPVCVPSPDHDDDDDFFKDKDKFFQQPDPQCHDDDLLNVLLVLLLLQLPDVVVVCVPGVVVPDDDAQFLGDPPFQLGDPWHNVSQAPGRPGGDDNVSSQVSCVVSVQRLQANPVPRHHAEFEEEEQQDDPSCVVVVVVSCVSCVSNNHHYDYDHDHPVVVLVCLLCSNHGMYMDMDGDPDRHCLSRLVLQAQCQRCNPNVHNVSSNHDDPLLNVLSVVLVPDDSDPVSSVSSVVNRVD

Solvent-accessible surface area (backbone atoms only — not comparable to full-atom values): 17122 Å² total; per-residue (Å²): 116,101,59,75,86,60,74,80,71,89,63,96,76,86,87,88,80,92,75,93,52,68,72,65,48,48,54,38,30,78,71,66,78,38,98,72,76,80,76,51,76,90,47,32,72,72,51,36,38,74,45,82,93,73,46,73,41,66,18,77,92,43,68,88,66,87,66,80,82,85,84,78,88,68,52,43,42,72,50,80,44,49,21,30,80,26,93,72,60,11,60,88,47,74,34,22,48,28,41,48,42,17,50,56,34,39,53,54,51,64,61,47,29,46,74,73,42,74,56,67,70,75,70,77,45,51,78,39,32,71,94,34,65,76,32,60,90,60,53,34,73,80,36,25,81,42,81,92,35,68,46,57,63,69,60,22,44,54,26,23,41,70,34,54,25,50,76,12,27,33,79,88,76,75,39,69,36,74,48,50,38,38,35,62,64,72,55,80,86,38,46,69,58,57,52,47,53,40,52,32,40,44,77,46,38,29,45,63,44,77,45,61,39,58,63,70,57,48,52,53,32,34,42,69,57,69,43,47,26,37,60,54,72,49,66,61,91,52,91,47,44,53,76,42,54,46,42,52,27,37,85,22,12,14,57,85,63,65,33,74,2,63,30,45,39,75,46,76,69,48,39,56,46,48,70,55,48,70,78,49,67,101,42,74,70,39,40,58,47,48,55,57,45,75,74,108

Secondary structure (DSSP, 8-state):
-TTTTSPSPS-S---------HHHHHHHHHTTS-S-----STTHHHHEEE-GGG-EEE-GGGGGGT---------EEEEEEE-TTSTTT-SS-HHHHHHHHHHHHHS-HHHHHHHHHTT-S---SSSSPTTSTT--SS--TTTEEETTEEPPHHHHHHHHHHHT-GGGEETTTTEE-EEEEEES--STTTHHHHHHHHHHHHTTT-EEEEEE--HHHHHHHHHTT--SEEEEEEE-SSSSTHHHHGGG-GGGBTTTT--SBTT----HHHHHHHHHHTTS-SSHHHHHHHHHHHT-